Protein AF-0000000081139665 (afdb_homodimer)

Sequence (366 aa):
MAPVEDDTTYADETVDDTYASTNYGNSTVTSGKKENPILKKCFVSCESDALGSVHRAWAVTVLFMVLFFIVAIIEANQISDDEEVSNALCIASYWSAFLHLTFAILGTFVLKRFSTAFAVGCFLGAAVVISQQNLFMFAAFIKYQHGSVFGNVIFADLAFALFGLLTFFSLILGHFRHYIIVKMAPVEDDTTYADETVDDTYASTNYGNSTVTSGKKENPILKKCFVSCESDALGSVHRAWAVTVLFMVLFFIVAIIEANQISDDEEVSNALCIASYWSAFLHLTFAILGTFVLKRFSTAFAVGCFLGAAVVISQQNLFMFAAFIKYQHGSVFGNVIFADLAFALFGLLTFFSLILGHFRHYIIVK

Radius of gyration: 33.0 Å; Cα contacts (8 Å, |Δi|>4): 373; chains: 2; bounding box: 60×129×91 Å

Secondary structure (DSSP, 8-state):
------------------------------------HHHHHHTGGGGGGHHHHHHHHHHHHHHHHHHHHHHHHHHHHHHHT-TTS-HHHHHHHHHHHHHHHHHHHHHHHHHHT---HHHHHHHHHHHHHHHHHHHHHHHHHTT--SS-HHHHHHHHHHHHHHHHHHHHHHHHHHHTHHHH---/------------------------------------HHHHHHTGGGGGGHHHHHHHHHHHHHHHHHHHHHHHHHHHHHHHT-TTS-HHHHHHHHHHHHHHHHHHHHHHHHHHT---HHHHHHHHHHHHHHHHHHHHHHHHHTT--SS-HHHHHHHHHHHHHHHHHHHHHHHHHHHTHHHH---

pLDDT: mean 78.87, std 23.58, range [25.91, 98.31]

Solvent-accessible surface area (backbone atoms only — not comparable to full-atom values): 19565 Å² total; per-residue (Å²): 133,76,83,77,76,76,75,74,72,74,71,72,72,70,71,74,72,68,68,70,71,69,70,69,64,75,66,67,69,61,74,68,72,77,64,54,65,68,55,50,66,72,43,52,84,35,62,86,44,47,64,58,45,46,53,50,47,48,52,54,46,42,52,51,33,54,53,44,30,54,46,25,48,54,44,22,56,45,34,65,70,32,84,88,47,60,67,35,58,29,52,50,27,45,49,49,21,52,49,40,48,51,48,44,54,52,49,51,45,32,72,74,72,40,30,34,45,37,49,46,16,18,49,44,20,28,39,52,51,52,18,53,49,22,45,50,48,18,68,37,26,57,76,39,77,67,56,50,48,67,52,27,39,53,48,14,51,49,27,40,50,44,19,52,43,34,48,50,41,43,51,51,43,65,71,45,36,77,72,59,35,54,131,132,78,81,76,78,77,75,76,71,76,72,75,72,71,73,74,74,67,68,69,69,70,70,68,66,73,65,67,69,59,75,66,72,76,66,55,65,68,57,51,67,72,44,52,86,35,61,85,42,46,62,59,46,47,51,50,47,49,51,53,44,42,52,51,33,53,50,43,29,55,46,24,49,54,44,22,55,46,34,65,71,33,84,88,46,60,66,35,59,29,51,52,27,46,48,50,22,52,49,39,47,54,46,44,55,50,46,52,46,32,72,72,72,39,29,34,45,37,49,46,16,18,49,42,21,28,39,51,48,51,18,53,49,22,46,50,48,17,67,36,26,56,75,39,77,68,56,51,48,67,52,28,41,53,47,13,52,49,26,40,51,44,19,53,45,35,47,50,41,43,50,52,42,64,70,45,35,78,72,59,36,53,131

Foldseek 3Di:
DDPPPPPPVPPPPPPPCPVPPPCPVCPVCPVPPPQDPVLCVVCVVCVVPLLVVLVVLLVVLLVLLQVLLVLLQVVLVQQVPFPVHDPVLSVLSNVLSVVSNVLSVLVVCCQPPNLAPVSLVVNLVSLLVNLVVLQVLLVVQCPDDPGDNVSSNVSSVSSPVSSVSSVVSSSSCVNCSVVRHDD/DDDPPPPPPPPPPPPPCPVPPPCPVCPVCPVPPPQDPVLCVVCVVCVVPLLVVLVVLLVVLLVLLQVLLVLLQVQLVQQVPFPVHDPVLSVLSNVLSVLSNVLSVLVVCCQPPNLAPVSLVVNLVSLLVNLVVLQVLLVVQCPDDPGDNVSSNVSSVSSPVSSVSSVVSSSSCVNCSVVRHDD

Organism: NCBI:txid267567

Structure (mmCIF, N/CA/C/O backbone):
data_AF-0000000081139665-model_v1
#
loop_
_entity.id
_entity.type
_entity.pdbx_description
1 polymer 'Uncharacterized protein'
#
loop_
_atom_site.group_PDB
_atom_site.id
_atom_site.type_symbol
_atom_site.label_atom_id
_atom_site.label_alt_id
_atom_site.label_comp_id
_atom_site.label_asym_id
_atom_site.label_entity_id
_atom_site.label_seq_id
_atom_site.pdbx_PDB_ins_code
_atom_site.Cartn_x
_atom_site.Cartn_y
_atom_site.Cartn_z
_atom_site.occupancy
_atom_site.B_iso_or_equiv
_atom_site.auth_seq_id
_atom_site.auth_comp_id
_atom_site.auth_asym_id
_atom_site.auth_atom_id
_atom_site.pdbx_PDB_model_num
ATOM 1 N N . MET A 1 1 ? -35.625 100.438 16.75 1 28.91 1 MET A N 1
ATOM 2 C CA . MET A 1 1 ? -35.031 99.625 15.695 1 28.91 1 MET A CA 1
ATOM 3 C C . MET A 1 1 ? -34.094 98.562 16.281 1 28.91 1 MET A C 1
ATOM 5 O O . MET A 1 1 ? -33.031 98.875 16.844 1 28.91 1 MET A O 1
ATOM 9 N N . ALA A 1 2 ? -34.625 97.625 16.891 1 38.59 2 ALA A N 1
ATOM 10 C CA . ALA A 1 2 ? -34 96.688 17.828 1 38.59 2 ALA A CA 1
ATOM 11 C C . ALA A 1 2 ? -32.938 95.875 17.125 1 38.59 2 ALA A C 1
ATOM 13 O O . ALA A 1 2 ? -33.062 95.562 15.938 1 38.59 2 ALA A O 1
ATOM 14 N N . PRO A 1 3 ? -31.625 96 17.578 1 40.66 3 PRO A N 1
ATOM 15 C CA . PRO A 1 3 ? -30.547 95.312 16.859 1 40.66 3 PRO A CA 1
ATOM 16 C C . PRO A 1 3 ? -30.797 93.812 16.688 1 40.66 3 PRO A C 1
ATOM 18 O O . PRO A 1 3 ? -31.344 93.188 17.594 1 40.66 3 PRO A O 1
ATOM 21 N N . VAL A 1 4 ? -31.172 93.312 15.516 1 41.5 4 VAL A N 1
ATOM 22 C CA . VAL A 1 4 ? -31.406 91.938 15.078 1 41.5 4 VAL A CA 1
ATOM 23 C C . VAL A 1 4 ? -30.172 91.125 15.352 1 41.5 4 VAL A C 1
ATOM 25 O O . VAL A 1 4 ? -29.078 91.375 14.859 1 41.5 4 VAL A O 1
ATOM 28 N N . GLU A 1 5 ? -30.016 90.688 16.594 1 34.06 5 GLU A N 1
ATOM 29 C CA . GLU A 1 5 ? -28.922 89.812 17 1 34.06 5 GLU A CA 1
ATOM 30 C C . GLU A 1 5 ? -28.812 88.625 16.062 1 34.06 5 GLU A C 1
ATOM 32 O O . GLU A 1 5 ? -29.781 87.875 15.836 1 34.06 5 GLU A O 1
ATOM 37 N N . ASP A 1 6 ? -28 88.688 15.031 1 31.36 6 ASP A N 1
ATOM 38 C CA . ASP A 1 6 ? -27.672 87.688 14.008 1 31.36 6 ASP A CA 1
ATOM 39 C C . ASP A 1 6 ? -27.281 86.375 14.648 1 31.36 6 ASP A C 1
ATOM 41 O O . ASP A 1 6 ? -26.266 86.312 15.344 1 31.36 6 ASP A O 1
ATOM 45 N N . ASP A 1 7 ? -28.188 85.625 15.289 1 32.66 7 ASP A N 1
ATOM 46 C CA . ASP A 1 7 ? -28 84.312 15.844 1 32.66 7 ASP A CA 1
ATOM 47 C C . ASP A 1 7 ? -27.328 83.375 14.828 1 32.66 7 ASP A C 1
ATOM 49 O O . ASP A 1 7 ? -27.938 83 13.828 1 32.66 7 ASP A O 1
ATOM 53 N N . THR A 1 8 ? -26.078 83.75 14.383 1 36.12 8 THR A N 1
ATOM 54 C CA . THR A 1 8 ? -25.312 82.812 13.531 1 36.12 8 THR A CA 1
ATOM 55 C C . THR A 1 8 ? -25.312 81.438 14.109 1 36.12 8 THR A C 1
ATOM 57 O O . THR A 1 8 ? -24.766 81.188 15.188 1 36.12 8 THR A O 1
ATOM 60 N N . THR A 1 9 ? -26.484 80.75 14.172 1 32.56 9 THR A N 1
ATOM 61 C CA . THR A 1 9 ? -26.547 79.312 14.516 1 32.56 9 THR A CA 1
ATOM 62 C C . THR A 1 9 ? -25.438 78.562 13.836 1 32.56 9 THR A C 1
ATOM 64 O O . THR A 1 9 ? -25.344 78.562 12.609 1 32.56 9 THR A O 1
ATOM 67 N N . TYR A 1 10 ? -24.203 78.625 14.359 1 32.38 10 TYR A N 1
ATOM 68 C CA . TYR A 1 10 ? -23.125 77.75 13.922 1 32.38 10 TYR A CA 1
ATOM 69 C C . TYR A 1 10 ? -23.625 76.312 13.758 1 32.38 10 TYR A C 1
ATOM 71 O O . TYR A 1 10 ? -24.125 75.688 14.711 1 32.38 10 TYR A O 1
ATOM 79 N N . ALA A 1 11 ? -24.391 76.125 12.695 1 31.47 11 ALA A N 1
ATOM 80 C CA . ALA A 1 11 ? -24.734 74.75 12.352 1 31.47 11 ALA A CA 1
ATOM 81 C C . ALA A 1 11 ? -23.531 73.812 12.547 1 31.47 11 ALA A C 1
ATOM 83 O O . ALA A 1 11 ? -22.453 74.062 11.992 1 31.47 11 ALA A O 1
ATOM 84 N N . ASP A 1 12 ? -23.266 73.438 13.805 1 29.78 12 ASP A N 1
ATOM 85 C CA . ASP A 1 12 ? -22.312 72.312 14.039 1 29.78 12 ASP A CA 1
ATOM 86 C C . ASP A 1 12 ? -22.438 71.25 12.984 1 29.78 12 ASP A C 1
ATOM 88 O O . ASP A 1 12 ? -23.516 70.625 12.836 1 29.78 12 ASP A O 1
ATOM 92 N N . GLU A 1 13 ? -21.938 71.562 11.789 1 32.84 13 GLU A N 1
ATOM 93 C CA . GLU A 1 13 ? -21.828 70.5 10.82 1 32.84 13 GLU A CA 1
ATOM 94 C C . GLU A 1 13 ? -21.344 69.188 11.492 1 32.84 13 GLU A C 1
ATOM 96 O O . GLU A 1 13 ? -20.219 69.125 11.977 1 32.84 13 GLU A O 1
ATOM 101 N N . THR A 1 14 ? -22.188 68.625 12.406 1 32.81 14 THR A N 1
ATOM 102 C CA . THR A 1 14 ? -21.906 67.25 12.789 1 32.81 14 THR A CA 1
ATOM 103 C C . THR A 1 14 ? -21.391 66.5 11.594 1 32.81 14 THR A C 1
ATOM 105 O O . THR A 1 14 ? -22.094 66.312 10.578 1 32.81 14 THR A O 1
ATOM 108 N N . VAL A 1 15 ? -20.156 66.688 11.172 1 32.75 15 VAL A N 1
ATOM 109 C CA . VAL A 1 15 ? -19.5 65.75 10.266 1 32.75 15 VAL A CA 1
ATOM 110 C C . VAL A 1 15 ? -19.859 64.375 10.664 1 32.75 15 VAL A C 1
ATOM 112 O O . VAL A 1 15 ? -19.578 63.906 11.781 1 32.75 15 VAL A O 1
ATOM 115 N N . ASP A 1 16 ? -21.094 63.969 10.359 1 27.45 16 ASP A N 1
ATOM 116 C CA . ASP A 1 16 ? -21.391 62.531 10.406 1 27.45 16 ASP A CA 1
ATOM 117 C C . ASP A 1 16 ? -20.203 61.719 9.922 1 27.45 16 ASP A C 1
ATOM 119 O O . ASP A 1 16 ? -19.828 61.781 8.758 1 27.45 16 ASP A O 1
ATOM 123 N N . ASP A 1 17 ? -19.125 61.688 10.672 1 30.06 17 ASP A N 1
ATOM 124 C CA . ASP A 1 17 ? -18.109 60.656 10.453 1 30.06 17 ASP A CA 1
ATOM 125 C C . ASP A 1 17 ? -18.75 59.281 10.188 1 30.06 17 ASP A C 1
ATOM 127 O O . ASP A 1 17 ? -19.172 58.594 11.125 1 30.06 17 ASP A O 1
ATOM 131 N N . THR A 1 18 ? -19.766 59.25 9.367 1 28.31 18 THR A N 1
ATOM 132 C CA . THR A 1 18 ? -20.062 57.906 8.883 1 28.31 18 THR A CA 1
ATOM 133 C C . THR A 1 18 ? -18.766 57.125 8.625 1 28.31 18 THR A C 1
ATOM 135 O O . THR A 1 18 ? -18.016 57.469 7.703 1 28.31 18 THR A O 1
ATOM 138 N N . TYR A 1 19 ? -17.969 56.875 9.633 1 26.91 19 TYR A N 1
ATOM 139 C CA . TYR A 1 19 ? -17.016 55.75 9.484 1 26.91 19 TYR A CA 1
ATOM 140 C C . TYR A 1 19 ? -17.594 54.656 8.602 1 26.91 19 TYR A C 1
ATOM 142 O O . TYR A 1 19 ? -18.641 54.094 8.922 1 26.91 19 TYR A O 1
ATOM 150 N N . ALA A 1 20 ? -17.734 54.938 7.34 1 28.02 20 ALA A N 1
ATOM 151 C CA . ALA A 1 20 ? -17.906 53.781 6.469 1 28.02 20 ALA A CA 1
ATOM 152 C C . ALA A 1 20 ? -17.141 52.594 7.012 1 28.02 20 ALA A C 1
ATOM 154 O O . ALA A 1 20 ? -15.914 52.625 7.133 1 28.02 20 ALA A O 1
ATOM 155 N N . SER A 1 21 ? -17.625 52 8.086 1 28.05 21 SER A N 1
ATOM 156 C CA . SER A 1 21 ? -17.188 50.625 8.344 1 28.05 21 SER A CA 1
ATOM 157 C C . SER A 1 21 ? -16.922 49.875 7.051 1 28.05 21 SER A C 1
ATOM 159 O O . SER A 1 21 ? -17.844 49.594 6.285 1 28.05 21 SER A O 1
ATOM 161 N N . THR A 1 22 ? -15.93 50.312 6.316 1 28.2 22 THR A N 1
ATOM 162 C CA . THR A 1 22 ? -15.453 49.344 5.332 1 28.2 22 THR A CA 1
ATOM 163 C C . THR A 1 22 ? -15.508 47.938 5.895 1 28.2 22 THR A C 1
ATOM 165 O O . THR A 1 22 ? -14.75 47.594 6.809 1 28.2 22 THR A O 1
ATOM 168 N N . ASN A 1 23 ? -16.703 47.406 6.152 1 25.91 23 ASN A N 1
ATOM 169 C CA . ASN A 1 23 ? -16.766 45.938 6.211 1 25.91 23 ASN A CA 1
ATOM 170 C C . ASN A 1 23 ? -15.703 45.312 5.316 1 25.91 23 ASN A C 1
ATOM 172 O O . ASN A 1 23 ? -15.82 45.344 4.09 1 25.91 23 ASN A O 1
ATOM 176 N N . TYR A 1 24 ? -14.445 45.562 5.531 1 26.94 24 TYR A N 1
ATOM 177 C CA . TYR A 1 24 ? -13.539 44.531 5.02 1 26.94 24 TYR A CA 1
ATOM 178 C C . TYR A 1 24 ? -14.18 43.156 5.078 1 26.94 24 TYR A C 1
ATOM 180 O O . TYR A 1 24 ? -14.352 42.594 6.16 1 26.94 24 TYR A O 1
ATOM 188 N N . GLY A 1 25 ? -15.359 43 4.477 1 27.08 25 GLY A N 1
ATOM 189 C CA . GLY A 1 25 ? -15.75 41.625 4.266 1 27.08 25 GLY A CA 1
ATOM 190 C C . GLY A 1 25 ? -14.57 40.656 4.211 1 27.08 25 GLY A C 1
ATOM 191 O O . GLY A 1 25 ? -13.648 40.844 3.418 1 27.08 25 GLY A O 1
ATOM 192 N N . ASN A 1 26 ? -14.062 40.312 5.375 1 26.33 26 ASN A N 1
ATOM 193 C CA . ASN A 1 26 ? -13.211 39.125 5.426 1 26.33 26 ASN A CA 1
ATOM 194 C C . ASN A 1 26 ? -13.5 38.188 4.266 1 26.33 26 ASN A C 1
ATOM 196 O O . ASN A 1 26 ? -14.523 37.5 4.27 1 26.33 26 ASN A O 1
ATOM 200 N N . SER A 1 27 ? -13.508 38.688 3.074 1 29.25 27 SER A N 1
ATOM 201 C CA . SER A 1 27 ? -13.32 37.656 2.039 1 29.25 27 SER A CA 1
ATOM 202 C C . SER A 1 27 ? -12.359 36.562 2.502 1 29.25 27 SER A C 1
ATOM 204 O O . SER A 1 27 ? -11.148 36.781 2.582 1 29.25 27 SER A O 1
ATOM 206 N N . THR A 1 28 ? -12.625 35.969 3.635 1 30.16 28 THR A N 1
ATOM 207 C CA . THR A 1 28 ? -11.969 34.688 3.756 1 30.16 28 THR A CA 1
ATOM 208 C C . THR A 1 28 ? -11.586 34.125 2.383 1 30.16 28 THR A C 1
ATOM 210 O O . THR A 1 28 ? -12.461 33.875 1.55 1 30.16 28 THR A O 1
ATOM 213 N N . VAL A 1 29 ? -10.719 34.719 1.698 1 31.22 29 VAL A N 1
ATOM 214 C CA . VAL A 1 29 ? -10.008 34 0.65 1 31.22 29 VAL A CA 1
ATOM 215 C C . VAL A 1 29 ? -10.008 32.531 0.959 1 31.22 29 VAL A C 1
ATOM 217 O O . VAL A 1 29 ? -9.266 32.062 1.835 1 31.22 29 VAL A O 1
ATOM 220 N N . THR A 1 30 ? -11.117 31.969 1.279 1 31.27 30 THR A N 1
ATOM 221 C CA . THR A 1 30 ? -11.102 30.516 1.124 1 31.27 30 THR A CA 1
ATOM 222 C C . THR A 1 30 ? -10.195 30.109 -0.034 1 31.27 30 THR A C 1
ATOM 224 O O . THR A 1 30 ? -10.398 30.531 -1.171 1 31.27 30 THR A O 1
ATOM 227 N N . SER A 1 31 ? -8.938 30.438 -0.011 1 33.47 31 SER A N 1
ATOM 228 C CA . SER A 1 31 ? -8.117 29.672 -0.949 1 33.47 31 SER A CA 1
ATOM 229 C C . SER A 1 31 ? -8.891 28.484 -1.514 1 33.47 31 SER A C 1
ATOM 231 O O . SER A 1 31 ? -9.211 27.547 -0.785 1 33.47 31 SER A O 1
ATOM 233 N N . GLY A 1 32 ? -9.914 28.641 -2.156 1 36.97 32 GLY A N 1
ATOM 234 C CA . GLY A 1 32 ? -10.766 27.734 -2.916 1 36.97 32 GLY A CA 1
ATOM 235 C C . GLY A 1 32 ? -10.031 26.531 -3.473 1 36.97 32 GLY A C 1
ATOM 236 O O . GLY A 1 32 ? -9.484 26.594 -4.578 1 36.97 32 GLY A O 1
ATOM 237 N N . LYS A 1 33 ? -9.148 26 -2.676 1 47.69 33 LYS A N 1
ATOM 238 C CA . LYS A 1 33 ? -8.68 24.719 -3.189 1 47.69 33 LYS A CA 1
ATOM 239 C C . LYS A 1 33 ? -9.75 24.047 -4.055 1 47.69 33 LYS A C 1
ATOM 241 O O . LYS A 1 33 ? -10.883 23.859 -3.611 1 47.69 33 LYS A O 1
ATOM 246 N N . LYS A 1 34 ? -9.664 24.188 -5.34 1 50.78 34 LYS A N 1
ATOM 247 C CA . LYS A 1 34 ? -10.461 23.672 -6.441 1 50.78 34 LYS A CA 1
ATOM 248 C C . LYS A 1 34 ? -10.875 22.219 -6.18 1 50.78 34 LYS A C 1
ATOM 250 O O . LYS A 1 34 ? -10.031 21.328 -6.164 1 50.78 34 LYS A O 1
ATOM 255 N N . GLU A 1 35 ? -11.891 22.062 -5.445 1 61.84 35 GLU A N 1
ATOM 256 C CA . GLU A 1 35 ? -12.508 20.75 -5.359 1 61.84 35 GLU A CA 1
ATOM 257 C C . GLU A 1 35 ? -12.734 20.156 -6.746 1 61.84 35 GLU A C 1
ATOM 259 O O . GLU A 1 35 ? -13.055 20.875 -7.691 1 61.84 35 GLU A O 1
ATOM 264 N N . ASN A 1 36 ? -12.172 19.125 -6.973 1 62.75 36 ASN A N 1
ATOM 265 C CA . ASN A 1 36 ? -12.445 18.438 -8.234 1 62.75 36 ASN A CA 1
ATOM 266 C C . ASN A 1 36 ? -13.938 18.406 -8.539 1 62.75 36 ASN A C 1
ATOM 268 O O . ASN A 1 36 ? -14.734 17.906 -7.742 1 62.75 36 ASN A O 1
ATOM 272 N N . PRO A 1 37 ? -14.312 19.219 -9.586 1 72.62 37 PRO A N 1
ATOM 273 C CA . PRO A 1 37 ? -15.734 19.297 -9.906 1 72.62 37 PRO A CA 1
ATOM 274 C C . PRO A 1 37 ? -16.391 17.922 -10.039 1 72.62 37 PRO A C 1
ATOM 276 O O . PRO A 1 37 ? -17.562 17.766 -9.695 1 72.62 37 PRO A O 1
ATOM 279 N N . ILE A 1 38 ? -15.648 16.969 -10.516 1 69.31 38 ILE A N 1
ATOM 280 C CA . ILE A 1 38 ? -16.203 15.641 -10.695 1 69.31 38 ILE A CA 1
ATOM 281 C C . ILE A 1 38 ? -16.547 15.031 -9.328 1 69.31 38 ILE A C 1
ATOM 283 O O . ILE A 1 38 ? -17.609 14.461 -9.148 1 69.31 38 ILE A O 1
ATOM 287 N N . LEU A 1 39 ? -15.719 15.156 -8.422 1 75.62 39 LEU A N 1
ATOM 288 C CA . LEU A 1 39 ? -15.953 14.578 -7.102 1 75.62 39 LEU A CA 1
ATOM 289 C C . LEU A 1 39 ? -17.078 15.312 -6.379 1 75.62 39 LEU A C 1
ATOM 291 O O . LEU A 1 39 ? -17.875 14.688 -5.664 1 75.62 39 LEU A O 1
ATOM 295 N N . LYS A 1 40 ? -17.156 16.641 -6.586 1 74.69 40 LYS A N 1
ATOM 296 C CA . LYS A 1 40 ? -18.234 17.406 -5.977 1 74.69 40 LYS A CA 1
ATOM 297 C C . LYS A 1 40 ? -19.594 16.922 -6.48 1 74.69 40 LYS A C 1
ATOM 299 O O . LYS A 1 40 ? -20.531 16.781 -5.695 1 74.69 40 LYS A O 1
ATOM 304 N N . LYS A 1 41 ? -19.562 16.672 -7.727 1 75.75 41 LYS A N 1
ATOM 305 C CA . LYS A 1 41 ? -20.812 16.188 -8.312 1 75.75 41 LYS A CA 1
ATOM 306 C C . LYS A 1 41 ? -21.156 14.797 -7.789 1 75.75 41 LYS A C 1
ATOM 308 O O . LYS A 1 41 ? -22.328 14.508 -7.539 1 75.75 41 LYS A O 1
ATOM 313 N N . CYS A 1 42 ? -20.125 13.969 -7.488 1 76.69 42 CYS A N 1
ATOM 314 C CA . CYS A 1 42 ? -20.359 12.586 -7.078 1 76.69 42 CYS A CA 1
ATOM 315 C C . CYS A 1 42 ? -20.75 12.516 -5.609 1 76.69 42 CYS A C 1
ATOM 317 O O . CYS A 1 42 ? -21.516 11.633 -5.211 1 76.69 42 CYS A O 1
ATOM 319 N N . PHE A 1 43 ? -20.344 13.5 -4.879 1 80.81 43 PHE A N 1
ATOM 320 C CA . PHE A 1 43 ? -20.562 13.352 -3.443 1 80.81 43 PHE A CA 1
ATOM 321 C C . PHE A 1 43 ? -21.484 14.445 -2.922 1 80.81 43 PHE A C 1
ATOM 323 O O . PHE A 1 43 ? -21.484 14.742 -1.725 1 80.81 43 PHE A O 1
ATOM 330 N N . VAL A 1 44 ? -22.281 15.055 -3.758 1 76.81 44 VAL A N 1
ATOM 331 C CA . VAL A 1 44 ? -23.219 16.109 -3.391 1 76.81 44 VAL A CA 1
ATOM 332 C C . VAL A 1 44 ? -24.219 15.586 -2.367 1 76.81 44 VAL A C 1
ATOM 334 O O . VAL A 1 44 ? -24.578 16.297 -1.42 1 76.81 44 VAL A O 1
ATOM 337 N N . SER A 1 45 ? -24.609 14.406 -2.559 1 78.62 45 SER A N 1
ATOM 338 C CA . SER A 1 45 ? -25.578 13.805 -1.645 1 78.62 45 SER A CA 1
ATOM 33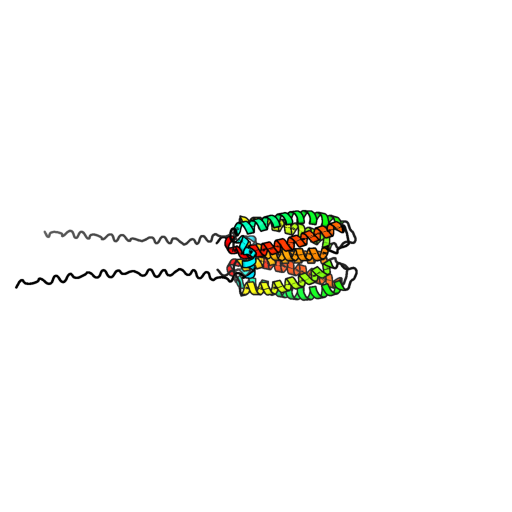9 C C . SER A 1 45 ? -24.969 13.602 -0.26 1 78.62 45 SER A C 1
ATOM 341 O O . SER A 1 45 ? -25.688 13.484 0.729 1 78.62 45 SER A O 1
ATOM 343 N N . CYS A 1 46 ? -23.734 13.555 -0.147 1 79.69 46 CYS A N 1
ATOM 344 C CA . CYS A 1 46 ? -23.062 13.281 1.118 1 79.69 46 CYS A CA 1
ATOM 345 C C . CYS A 1 46 ? -22.688 14.578 1.832 1 79.69 46 CYS A C 1
ATOM 347 O O . CYS A 1 46 ? -22.25 14.555 2.979 1 79.69 46 CYS A O 1
ATOM 349 N N . GLU A 1 47 ? -22.906 15.672 1.157 1 82.44 47 GLU A N 1
ATOM 350 C CA . GLU A 1 47 ? -22.469 16.953 1.692 1 82.44 47 GLU A CA 1
ATOM 351 C C . GLU A 1 47 ? -23.266 17.328 2.945 1 82.44 47 GLU A C 1
ATOM 353 O O . GLU A 1 47 ? -22.75 18.031 3.824 1 82.44 47 GLU A O 1
ATOM 358 N N . SER A 1 48 ? -24.469 16.828 3.023 1 84.31 48 SER A N 1
ATOM 359 C CA . SER A 1 48 ? -25.297 17.156 4.18 1 84.31 48 SER A CA 1
ATOM 360 C C . SER A 1 48 ? -24.75 16.5 5.449 1 84.31 48 SER A C 1
ATOM 362 O O . SER A 1 48 ? -24.906 17.047 6.543 1 84.31 48 SER A O 1
ATOM 364 N N . ASP A 1 49 ? -24.156 15.312 5.305 1 90.75 49 ASP A N 1
ATOM 365 C CA . ASP A 1 49 ? -23.531 14.594 6.418 1 90.75 49 ASP A CA 1
ATOM 366 C C . ASP A 1 49 ? -22.203 13.984 6.008 1 90.75 49 ASP A C 1
ATOM 368 O O . ASP A 1 49 ? -22.062 12.758 5.953 1 90.75 49 ASP A O 1
ATOM 372 N N . ALA A 1 50 ? -21.297 14.867 5.832 1 87.62 50 ALA A N 1
ATOM 373 C CA . ALA A 1 50 ? -20 14.461 5.301 1 87.62 50 ALA A CA 1
ATOM 374 C C . ALA A 1 50 ? -19.281 13.523 6.266 1 87.62 50 ALA A C 1
ATOM 376 O O . ALA A 1 50 ? -18.828 12.453 5.875 1 87.62 50 ALA A O 1
ATOM 377 N N . LEU A 1 51 ? -19.203 13.875 7.52 1 90.12 51 LEU A N 1
ATOM 378 C CA . LEU A 1 51 ? -18.516 13.062 8.523 1 90.12 51 LEU A CA 1
ATOM 379 C C . LEU A 1 51 ? -19.188 11.695 8.656 1 90.12 51 LEU A C 1
ATOM 381 O O . LEU A 1 51 ? -18.5 10.672 8.672 1 90.12 51 LEU A O 1
ATOM 385 N N . GLY A 1 52 ? -20.469 11.719 8.734 1 91.75 52 GLY A N 1
ATOM 386 C CA . GLY A 1 52 ? -21.203 10.469 8.836 1 91.75 52 GLY A CA 1
ATOM 387 C C . GLY A 1 52 ? -21.016 9.57 7.625 1 91.75 52 GLY A C 1
ATOM 388 O O . GLY A 1 52 ? -20.922 8.352 7.762 1 91.75 52 GLY A O 1
ATOM 389 N N . SER A 1 53 ? -21.047 10.164 6.492 1 92 53 SER A N 1
ATOM 390 C CA . SER A 1 53 ? -20.891 9.398 5.262 1 92 53 SER A CA 1
ATOM 391 C C . SER A 1 53 ? -19.531 8.695 5.215 1 92 53 SER A C 1
ATOM 393 O O . SER A 1 53 ? -19.438 7.539 4.797 1 92 53 SER A O 1
ATOM 395 N N . VAL A 1 54 ? -18.5 9.398 5.605 1 93.69 54 VAL A N 1
ATOM 396 C CA . VAL A 1 54 ? -17.156 8.805 5.625 1 93.69 54 VAL A CA 1
ATOM 397 C C . VAL A 1 54 ? -17.125 7.637 6.609 1 93.69 54 VAL A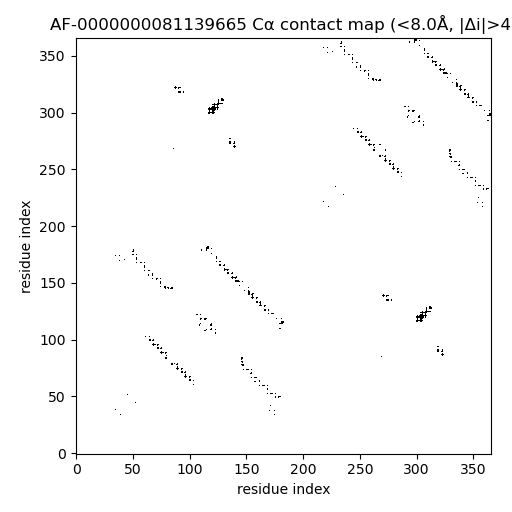 C 1
ATOM 399 O O . VAL A 1 54 ? -16.609 6.562 6.289 1 93.69 54 VAL A O 1
ATOM 402 N N . HIS A 1 55 ? -17.719 7.773 7.754 1 93.88 55 HIS A N 1
ATOM 403 C CA . HIS A 1 55 ? -17.719 6.723 8.766 1 93.88 55 HIS A CA 1
ATOM 404 C C . HIS A 1 55 ? -18.562 5.531 8.32 1 93.88 55 HIS A C 1
ATOM 406 O O . HIS A 1 55 ? -18.219 4.383 8.609 1 93.88 55 HIS A O 1
ATOM 412 N N . ARG A 1 56 ? -19.625 5.84 7.672 1 94 56 ARG A N 1
ATOM 413 C CA . ARG A 1 56 ? -20.453 4.754 7.152 1 94 56 ARG A CA 1
ATOM 414 C C . ARG A 1 56 ? -19.719 3.984 6.059 1 94 56 ARG A C 1
ATOM 416 O O . ARG A 1 56 ? -19.766 2.754 6.02 1 94 56 ARG A O 1
ATOM 423 N N . ALA A 1 57 ? -19.109 4.719 5.168 1 95.69 57 ALA A N 1
ATOM 424 C CA . ALA A 1 57 ? -18.312 4.066 4.129 1 95.69 57 ALA A CA 1
ATOM 425 C C . ALA A 1 57 ? -17.219 3.188 4.734 1 95.69 57 ALA A C 1
ATOM 427 O O . ALA A 1 57 ? -16.984 2.07 4.27 1 95.69 57 ALA A O 1
ATOM 428 N N . TRP A 1 58 ? -16.547 3.656 5.766 1 97.06 58 TRP A N 1
ATOM 429 C CA . TRP A 1 58 ? -15.508 2.885 6.434 1 97.06 58 TRP A CA 1
ATOM 430 C C . TRP A 1 58 ? -16.094 1.652 7.117 1 97.06 58 TRP A C 1
ATOM 432 O O . TRP A 1 58 ? -15.508 0.567 7.055 1 97.06 58 TRP A O 1
ATOM 442 N N . ALA A 1 59 ? -17.234 1.812 7.734 1 96.75 59 ALA A N 1
ATOM 443 C CA . ALA A 1 59 ? -17.859 0.69 8.422 1 96.75 59 ALA A CA 1
ATOM 444 C C . ALA A 1 59 ? -18.188 -0.441 7.453 1 96.75 59 ALA A C 1
ATOM 446 O O . ALA A 1 59 ? -17.953 -1.613 7.754 1 96.75 59 ALA A O 1
ATOM 447 N N . VAL A 1 60 ? -18.688 -0.098 6.332 1 97.25 60 VAL A N 1
ATOM 448 C CA . VAL A 1 60 ? -18.984 -1.098 5.312 1 97.25 60 VAL A CA 1
ATOM 449 C C . VAL A 1 60 ? -17.703 -1.747 4.828 1 97.25 60 VAL A C 1
ATOM 451 O O . VAL A 1 60 ? -17.641 -2.967 4.652 1 97.25 60 VAL A O 1
ATOM 454 N N . THR A 1 61 ? -16.688 -0.95 4.582 1 98.19 61 THR A N 1
ATOM 455 C CA . THR A 1 61 ? -15.391 -1.467 4.133 1 98.19 61 THR A CA 1
ATOM 456 C C . THR A 1 61 ? -14.812 -2.439 5.156 1 98.19 61 THR A C 1
ATOM 458 O O . THR A 1 61 ? -14.305 -3.502 4.793 1 98.19 61 THR A O 1
ATOM 461 N N . VAL A 1 62 ? -14.93 -2.105 6.406 1 98.12 62 VAL A N 1
ATOM 462 C CA . VAL A 1 62 ? -14.406 -2.957 7.469 1 98.12 62 VAL A CA 1
ATOM 463 C C . VAL A 1 62 ? -15.148 -4.289 7.477 1 98.12 62 VAL A C 1
ATOM 465 O O . VAL A 1 62 ? -14.539 -5.348 7.656 1 98.12 62 VAL A O 1
ATOM 468 N N . LEU A 1 63 ? -16.422 -4.23 7.285 1 97.44 63 LEU A N 1
ATOM 469 C CA . LEU A 1 63 ? -17.203 -5.457 7.238 1 97.44 63 LEU A CA 1
ATOM 470 C C . LEU A 1 63 ? -16.688 -6.391 6.148 1 97.44 63 LEU A C 1
ATOM 472 O O . LEU A 1 63 ? -16.516 -7.59 6.383 1 97.44 63 LEU A O 1
ATOM 476 N N . PHE A 1 64 ? -16.438 -5.832 5.055 1 98 64 PHE A N 1
ATOM 477 C CA . PHE A 1 64 ? -15.945 -6.641 3.943 1 98 64 PHE A CA 1
ATOM 478 C C . PHE A 1 64 ? -14.508 -7.086 4.195 1 98 64 PHE A C 1
ATOM 480 O O . PHE A 1 64 ? -14.094 -8.148 3.732 1 98 64 PHE A O 1
ATOM 487 N N . MET A 1 65 ? -13.727 -6.281 4.883 1 98.06 65 MET A N 1
ATOM 488 C CA . MET A 1 65 ? -12.359 -6.668 5.215 1 98.06 65 MET A CA 1
ATOM 489 C C . MET A 1 65 ? -12.352 -7.867 6.16 1 98.06 65 MET A C 1
ATOM 491 O O . MET A 1 65 ? -11.5 -8.75 6.039 1 98.06 65 MET A O 1
ATOM 495 N N . VAL A 1 66 ? -13.289 -7.914 7.066 1 96.88 66 VAL A N 1
ATOM 496 C CA . VAL A 1 66 ? -13.383 -9.039 7.988 1 96.88 66 VAL A CA 1
ATOM 497 C C . VAL A 1 66 ? -13.805 -10.297 7.227 1 96.88 66 VAL A C 1
ATOM 499 O O . VAL A 1 66 ? -13.234 -11.367 7.426 1 96.88 66 VAL A O 1
ATOM 502 N N . LEU A 1 67 ? -14.75 -10.133 6.363 1 97.31 67 LEU A N 1
ATOM 503 C CA . LEU A 1 67 ? -15.156 -11.25 5.523 1 97.31 67 LEU A CA 1
ATOM 504 C C . LEU A 1 67 ? -13.992 -11.734 4.664 1 97.31 67 LEU A C 1
ATOM 506 O O . LEU A 1 67 ? -13.781 -12.945 4.531 1 97.31 67 LEU A O 1
ATOM 510 N N . PHE A 1 68 ? -13.305 -10.82 4.105 1 97.62 68 PHE A N 1
ATOM 511 C CA . PHE A 1 68 ? -12.148 -11.148 3.283 1 97.62 68 PHE A CA 1
ATOM 512 C C . PHE A 1 68 ? -11.102 -11.898 4.102 1 97.62 68 PHE A C 1
ATOM 514 O O . PHE A 1 68 ? -10.484 -12.852 3.611 1 97.62 68 PHE A O 1
ATOM 521 N N . PHE A 1 69 ? -10.914 -11.469 5.285 1 96.81 69 PHE A N 1
ATOM 522 C CA . PHE A 1 69 ? -9.961 -12.125 6.176 1 96.81 69 PHE A CA 1
ATOM 523 C C . PHE A 1 69 ? -10.312 -13.602 6.344 1 96.81 69 PHE A C 1
ATOM 525 O O . PHE A 1 69 ? -9.453 -14.469 6.191 1 96.81 69 PHE A O 1
ATOM 532 N N . ILE A 1 70 ? -11.516 -13.883 6.562 1 96.62 70 ILE A N 1
ATOM 533 C CA . ILE A 1 70 ? -11.984 -15.25 6.773 1 96.62 70 ILE A CA 1
ATOM 534 C C . ILE A 1 70 ? -11.797 -16.062 5.492 1 96.62 70 ILE A C 1
ATOM 536 O O . ILE A 1 70 ? -11.203 -17.141 5.516 1 96.62 70 ILE A O 1
ATOM 540 N N . VAL A 1 71 ? -12.219 -15.555 4.395 1 96.31 71 VAL A N 1
ATOM 541 C CA . VAL A 1 71 ? -12.172 -16.266 3.119 1 96.31 71 VAL A CA 1
ATOM 542 C C . VAL A 1 71 ? -10.719 -16.469 2.701 1 96.31 71 VAL A C 1
ATOM 544 O O . VAL A 1 71 ? -10.367 -17.516 2.143 1 96.31 71 VAL A O 1
ATOM 547 N N . ALA A 1 72 ? -9.898 -15.469 2.939 1 95.62 72 ALA A N 1
ATOM 548 C CA . ALA A 1 72 ? -8.492 -15.562 2.564 1 95.62 72 ALA A CA 1
ATOM 549 C C . ALA A 1 72 ? -7.793 -16.688 3.328 1 95.62 72 ALA A C 1
ATOM 551 O O . ALA A 1 72 ? -6.965 -17.406 2.768 1 95.62 72 ALA A O 1
ATOM 552 N N . ILE A 1 73 ? -8.125 -16.828 4.586 1 94.25 73 ILE A N 1
ATOM 553 C CA . ILE A 1 73 ? -7.531 -17.891 5.387 1 94.25 73 ILE A CA 1
ATOM 554 C C . ILE A 1 73 ? -7.992 -19.25 4.867 1 94.25 73 ILE A C 1
ATOM 556 O O . ILE A 1 73 ? -7.188 -20.172 4.723 1 94.25 73 ILE A O 1
ATOM 560 N N . ILE A 1 74 ? -9.242 -19.406 4.578 1 93 74 ILE A N 1
ATOM 561 C CA . ILE A 1 74 ? -9.781 -20.656 4.039 1 93 74 ILE A CA 1
ATOM 562 C C . ILE A 1 74 ? -9.102 -20.969 2.709 1 93 74 ILE A C 1
ATOM 564 O O . ILE A 1 74 ? -8.688 -22.109 2.477 1 93 74 ILE A O 1
ATOM 568 N N . GLU A 1 75 ? -8.977 -19.953 1.857 1 91.38 75 GLU A N 1
ATOM 569 C CA . GLU A 1 75 ? -8.352 -20.141 0.551 1 91.38 75 GLU A CA 1
ATOM 570 C C . GLU A 1 75 ? -6.887 -20.547 0.691 1 91.38 75 GLU A C 1
ATOM 572 O O . GLU A 1 75 ? -6.426 -21.453 -0.009 1 91.38 75 GLU A O 1
ATOM 577 N N . ALA A 1 76 ? -6.203 -19.906 1.547 1 89.44 76 ALA A N 1
ATOM 578 C CA . ALA A 1 76 ? -4.797 -20.234 1.768 1 89.44 76 ALA A CA 1
ATOM 579 C C . ALA A 1 76 ? -4.645 -21.688 2.209 1 89.44 76 ALA A C 1
ATOM 581 O O . ALA A 1 76 ? -3.738 -22.391 1.755 1 89.44 76 ALA A O 1
ATOM 582 N N . ASN A 1 77 ? -5.516 -22.141 3.039 1 89.5 77 ASN A N 1
ATOM 583 C CA . ASN A 1 77 ? -5.469 -23.516 3.514 1 89.5 77 ASN A CA 1
ATOM 584 C C . ASN A 1 77 ? -5.785 -24.516 2.396 1 89.5 77 ASN A C 1
ATOM 586 O O . ASN A 1 77 ? -5.191 -25.594 2.326 1 89.5 77 ASN A O 1
ATOM 590 N N . GLN A 1 78 ? -6.645 -24.188 1.519 1 87.12 78 GLN A N 1
ATOM 591 C CA . GLN A 1 78 ? -7.012 -25.062 0.409 1 87.12 78 GLN A CA 1
ATOM 592 C C . GLN A 1 78 ? -5.875 -25.188 -0.598 1 87.12 78 GLN A C 1
ATOM 594 O O . GLN A 1 78 ? -5.633 -26.266 -1.142 1 87.12 78 GLN A O 1
ATOM 599 N N . ILE A 1 79 ? -5.246 -24.078 -0.806 1 83.94 79 ILE A N 1
ATOM 600 C CA . ILE A 1 79 ? -4.152 -24.062 -1.772 1 83.94 79 ILE A CA 1
ATOM 601 C C . ILE A 1 79 ? -2.922 -24.734 -1.171 1 83.94 79 ILE A C 1
ATOM 603 O O . ILE A 1 79 ? -2.166 -25.406 -1.878 1 83.94 79 ILE A O 1
ATOM 607 N N . SER A 1 80 ? -2.666 -24.594 0.074 1 81.94 80 SER A N 1
ATOM 608 C CA . SER A 1 80 ? -1.512 -25.188 0.742 1 81.94 80 SER A CA 1
ATOM 609 C C . SER A 1 80 ? -1.546 -26.703 0.657 1 81.94 80 SER A C 1
ATOM 611 O O . SER A 1 80 ? -0.5 -27.359 0.686 1 81.94 80 SER A O 1
ATOM 613 N N . ASP A 1 81 ? -2.619 -27.234 0.451 1 76.38 81 ASP A N 1
ATOM 614 C CA . ASP A 1 81 ? -2.797 -28.688 0.407 1 76.38 81 ASP A CA 1
ATOM 615 C C . ASP A 1 81 ? -2.477 -29.234 -0.98 1 76.38 81 ASP A C 1
ATOM 617 O O . ASP A 1 81 ? -2.252 -30.438 -1.141 1 76.38 81 ASP A O 1
ATOM 621 N N . ASP A 1 82 ? -2.455 -28.297 -1.864 1 68.56 82 ASP A N 1
ATOM 622 C CA . ASP A 1 82 ? -2.178 -28.734 -3.227 1 68.56 82 ASP A CA 1
ATOM 623 C C . ASP A 1 82 ? -0.687 -28.641 -3.543 1 68.56 82 ASP A C 1
ATOM 625 O O . ASP A 1 82 ? -0.103 -27.562 -3.482 1 68.56 82 ASP A O 1
ATOM 629 N N . GLU A 1 83 ? -0.01 -29.703 -3.691 1 61.84 83 GLU A N 1
ATOM 630 C CA . GLU A 1 83 ? 1.429 -29.812 -3.914 1 61.84 83 GLU A CA 1
ATOM 631 C C . GLU A 1 83 ? 1.853 -29.078 -5.184 1 61.84 83 GLU A C 1
ATOM 633 O O . GLU A 1 83 ? 3.008 -28.672 -5.312 1 61.84 83 GLU A O 1
ATOM 638 N N . GLU A 1 84 ? 0.909 -29.031 -6.141 1 59.28 84 GLU A N 1
ATOM 639 C CA . GLU A 1 84 ? 1.28 -28.453 -7.426 1 59.28 84 GLU A CA 1
ATOM 640 C C . GLU A 1 84 ? 1.239 -26.922 -7.371 1 59.28 84 GLU A C 1
ATOM 642 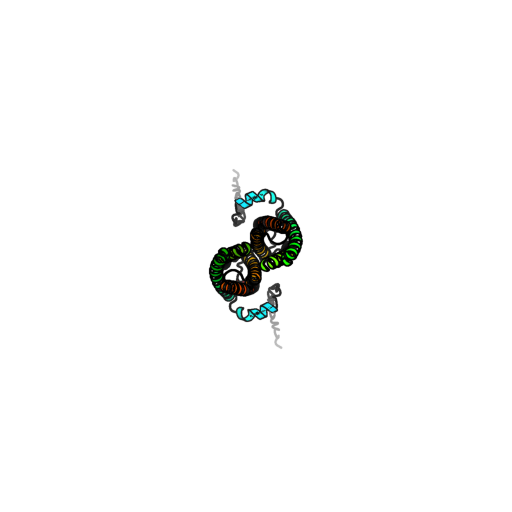O O . GLU A 1 84 ? 1.723 -26.25 -8.281 1 59.28 84 GLU A O 1
ATOM 647 N N . VAL A 1 85 ? 0.75 -26.453 -6.203 1 58.5 85 VAL A N 1
ATOM 648 C CA . VAL A 1 85 ? 0.351 -25.047 -6.172 1 58.5 85 VAL A CA 1
ATOM 649 C C . VAL A 1 85 ? 1.534 -24.188 -5.738 1 58.5 85 VAL A C 1
ATOM 651 O O . VAL A 1 85 ? 2.373 -24.625 -4.949 1 58.5 85 VAL A O 1
ATOM 654 N N . SER A 1 86 ? 1.565 -23.016 -6.363 1 67 86 SER A N 1
ATOM 655 C CA . SER A 1 86 ? 2.561 -21.984 -6.121 1 67 86 SER A CA 1
ATOM 656 C C . SER A 1 86 ? 2.527 -21.516 -4.668 1 67 86 SER A C 1
ATOM 658 O O . SER A 1 86 ? 1.472 -21.141 -4.156 1 67 86 SER A O 1
ATOM 660 N N . ASN A 1 87 ? 3.539 -21.875 -3.959 1 78.25 87 ASN A N 1
ATOM 661 C CA . ASN A 1 87 ? 3.74 -21.344 -2.611 1 78.25 87 ASN A CA 1
ATOM 662 C C . ASN A 1 87 ? 3.539 -19.844 -2.561 1 78.25 87 ASN A C 1
ATOM 664 O O . ASN A 1 87 ? 3.078 -19.297 -1.551 1 78.25 87 ASN A O 1
ATOM 668 N N . ALA A 1 88 ? 3.65 -19.266 -3.709 1 79.25 88 ALA A N 1
ATOM 669 C CA . ALA A 1 88 ? 3.553 -17.812 -3.785 1 79.25 88 ALA A CA 1
ATOM 670 C C . ALA A 1 88 ? 2.119 -17.344 -3.549 1 79.25 88 ALA A C 1
ATOM 672 O O . ALA A 1 88 ? 1.888 -16.391 -2.812 1 79.25 88 ALA A O 1
ATOM 673 N N . LEU A 1 89 ? 1.187 -18.047 -4.082 1 83.69 89 LEU A N 1
ATOM 674 C CA . LEU A 1 89 ? -0.205 -17.641 -3.939 1 83.69 89 LEU A CA 1
ATOM 675 C C . LEU A 1 89 ? -0.724 -17.938 -2.539 1 83.69 89 LEU A C 1
ATOM 677 O O . LEU A 1 89 ? -1.547 -17.188 -2.002 1 83.69 89 LEU A O 1
ATOM 681 N N . CYS A 1 90 ? -0.215 -19 -1.998 1 85.88 90 CYS A N 1
ATOM 682 C CA . CYS A 1 90 ? -0.565 -19.312 -0.618 1 85.88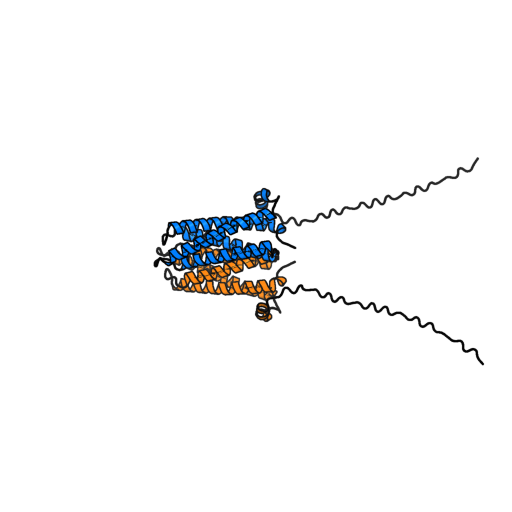 90 CYS A CA 1
ATOM 683 C C . CYS A 1 90 ? -0.073 -18.234 0.332 1 85.88 90 CYS A C 1
ATOM 685 O O . CYS A 1 90 ? -0.838 -17.719 1.155 1 85.88 90 CYS A O 1
ATOM 687 N N . ILE A 1 91 ? 1.104 -17.781 0.176 1 82.75 91 ILE A N 1
ATOM 688 C CA . ILE A 1 91 ? 1.696 -16.734 1.009 1 82.75 91 ILE A CA 1
ATOM 689 C C . ILE A 1 91 ? 0.959 -15.422 0.787 1 82.75 91 ILE A C 1
ATOM 691 O O . ILE A 1 91 ? 0.683 -14.688 1.74 1 82.75 91 ILE A O 1
ATOM 695 N N . ALA A 1 92 ? 0.663 -15.148 -0.461 1 85.06 92 ALA A N 1
ATOM 696 C CA . ALA A 1 92 ? -0.06 -13.922 -0.792 1 85.06 92 ALA A CA 1
ATOM 697 C C . ALA A 1 92 ? -1.42 -13.883 -0.1 1 85.06 92 ALA A C 1
ATOM 699 O O . ALA A 1 92 ? -1.852 -12.836 0.376 1 85.06 92 ALA A O 1
ATOM 700 N N . SER A 1 93 ? -2.047 -14.992 -0.061 1 89.88 93 SER A N 1
ATOM 701 C CA . SER A 1 93 ? -3.367 -15.047 0.554 1 89.88 93 SER A CA 1
ATOM 702 C C . SER A 1 93 ? -3.287 -14.828 2.061 1 89.88 93 SER A C 1
ATOM 704 O O . SER A 1 93 ? -4.043 -14.031 2.617 1 89.88 93 SER A O 1
ATOM 706 N N . TYR A 1 94 ? -2.371 -15.484 2.695 1 89.62 94 TYR A N 1
ATOM 707 C CA . TYR A 1 94 ? -2.186 -15.289 4.129 1 89.62 94 TYR A CA 1
ATOM 708 C C . TYR A 1 94 ? -1.801 -13.844 4.43 1 89.62 94 TYR A C 1
ATOM 710 O O . TYR A 1 94 ? -2.336 -13.234 5.359 1 89.62 94 TYR A O 1
ATOM 718 N N . TRP A 1 95 ? -0.947 -13.297 3.719 1 89.06 95 TRP A N 1
ATOM 719 C CA . TRP A 1 95 ? -0.482 -11.93 3.922 1 89.06 95 TRP A CA 1
ATOM 720 C C . TRP A 1 95 ? -1.617 -10.938 3.717 1 89.06 95 TRP A C 1
ATOM 722 O O . TRP A 1 95 ? -1.746 -9.969 4.469 1 89.06 95 TRP A O 1
ATOM 732 N N . SER A 1 96 ? -2.318 -11.18 2.68 1 92.31 96 SER A N 1
ATOM 733 C CA . SER A 1 96 ? -3.434 -10.273 2.428 1 92.31 96 SER A CA 1
ATOM 734 C C . SER A 1 96 ? -4.438 -10.297 3.574 1 92.31 96 SER A C 1
ATOM 736 O O . SER A 1 96 ? -4.977 -9.258 3.955 1 92.31 96 SER A O 1
ATOM 738 N N . ALA A 1 97 ? -4.648 -11.492 4.082 1 94.06 97 ALA A N 1
ATOM 739 C CA . ALA A 1 97 ? -5.543 -11.602 5.23 1 94.06 97 ALA A CA 1
ATOM 740 C C . ALA A 1 97 ? -5.031 -10.773 6.406 1 94.06 97 ALA A C 1
ATOM 742 O O . ALA A 1 97 ? -5.773 -9.961 6.973 1 94.06 97 ALA A O 1
ATOM 743 N N . PHE A 1 98 ? -3.844 -10.898 6.707 1 92.88 98 PHE A N 1
ATOM 744 C CA . PHE A 1 98 ? -3.225 -10.188 7.82 1 92.88 98 PHE A CA 1
ATOM 745 C C . PHE A 1 98 ? -3.23 -8.688 7.57 1 92.88 98 PHE A C 1
ATOM 747 O O . PHE A 1 98 ? -3.551 -7.906 8.469 1 92.88 98 PHE A O 1
ATOM 754 N N . LEU A 1 99 ? -2.893 -8.297 6.438 1 93.75 99 LEU A N 1
ATOM 755 C CA . LEU A 1 99 ? -2.824 -6.887 6.074 1 93.75 99 LEU A CA 1
ATOM 756 C C . LEU A 1 99 ? -4.188 -6.219 6.215 1 93.75 99 LEU A C 1
ATOM 758 O O . LEU A 1 99 ? -4.293 -5.121 6.77 1 93.75 99 LEU A O 1
ATOM 762 N N . HIS A 1 100 ? -5.176 -6.867 5.746 1 97 100 HIS A N 1
ATOM 763 C CA . HIS A 1 100 ? -6.508 -6.27 5.801 1 97 100 HIS A CA 1
ATOM 764 C C . HIS A 1 100 ? -7.004 -6.164 7.238 1 97 100 HIS A C 1
ATOM 766 O O . HIS A 1 100 ? -7.625 -5.164 7.613 1 97 100 HIS A O 1
ATOM 772 N N . LEU A 1 101 ? -6.699 -7.16 7.977 1 96.31 101 LEU A N 1
ATOM 773 C CA . LEU A 1 101 ? -7.109 -7.105 9.375 1 96.31 101 LEU A CA 1
ATOM 774 C C . LEU A 1 101 ? -6.391 -5.977 10.109 1 96.31 101 LEU A C 1
ATOM 776 O O . LEU A 1 101 ? -7.02 -5.188 10.812 1 96.31 101 LEU A O 1
ATOM 780 N N . THR A 1 102 ? -5.137 -5.902 9.961 1 95.69 102 THR A N 1
ATOM 781 C CA . THR A 1 102 ? -4.344 -4.852 10.594 1 95.69 102 THR A CA 1
ATOM 782 C C . THR A 1 102 ? -4.793 -3.475 10.109 1 95.69 102 THR A C 1
ATOM 784 O O . THR A 1 102 ? -4.914 -2.543 10.906 1 95.69 102 THR A O 1
ATOM 787 N N . PHE A 1 103 ? -5.055 -3.4 8.836 1 97.44 103 PHE A N 1
ATOM 788 C CA . PHE A 1 103 ? -5.484 -2.133 8.266 1 97.44 103 PHE A CA 1
ATOM 789 C C . PHE A 1 103 ? -6.844 -1.722 8.812 1 97.44 103 PHE A C 1
ATOM 791 O O . PHE A 1 103 ? -7.082 -0.542 9.078 1 97.44 103 PHE A O 1
ATOM 798 N N . ALA A 1 104 ? -7.668 -2.695 9.016 1 97.94 104 ALA A N 1
ATOM 799 C CA . ALA A 1 104 ? -8.984 -2.412 9.578 1 97.94 104 ALA A CA 1
ATOM 800 C C . ALA A 1 104 ? -8.875 -1.865 11 1 97.94 104 ALA A C 1
ATOM 802 O O . ALA A 1 104 ? -9.516 -0.871 11.344 1 97.94 104 ALA A O 1
ATOM 803 N N . ILE A 1 105 ? -8.094 -2.457 11.742 1 96.56 105 ILE A N 1
ATOM 804 C CA . ILE A 1 105 ? -7.902 -2.047 13.133 1 96.56 105 ILE A CA 1
ATOM 805 C C . ILE A 1 105 ? -7.254 -0.666 13.18 1 96.56 105 ILE A C 1
ATOM 807 O O . ILE A 1 105 ? -7.77 0.248 13.828 1 96.56 105 ILE A O 1
ATOM 811 N N . LEU A 1 106 ? -6.211 -0.44 12.453 1 94.88 106 LEU A N 1
ATOM 812 C CA . LEU A 1 106 ? -5.469 0.815 12.461 1 94.88 106 LEU A CA 1
ATOM 813 C C . LEU A 1 106 ? -6.301 1.943 11.859 1 94.88 106 LEU A C 1
ATOM 815 O O . LEU A 1 106 ? -6.258 3.076 12.344 1 94.88 106 LEU A O 1
ATOM 819 N N . GLY A 1 107 ? -6.973 1.579 10.844 1 95.94 107 GLY A N 1
ATOM 820 C CA . GLY A 1 107 ? -7.809 2.596 10.227 1 95.94 107 GLY A CA 1
ATOM 821 C C . GLY A 1 107 ? -8.906 3.107 11.148 1 95.94 107 GLY A C 1
ATOM 822 O O . GLY A 1 107 ? -9.172 4.309 11.195 1 95.94 107 GLY A O 1
ATOM 823 N N . THR A 1 108 ? -9.484 2.186 11.891 1 95.88 108 THR A N 1
ATOM 824 C CA . THR A 1 108 ? -10.516 2.576 12.844 1 95.88 108 THR A CA 1
ATOM 825 C C . THR A 1 108 ? -9.938 3.457 13.945 1 95.88 108 THR A C 1
ATOM 827 O O . THR A 1 108 ? -10.539 4.465 14.32 1 95.88 108 THR A O 1
ATOM 830 N N . PHE A 1 109 ? -8.812 3.117 14.328 1 94.81 109 PHE A N 1
ATOM 831 C CA . PHE A 1 109 ? -8.156 3.91 15.359 1 94.81 109 PHE A CA 1
ATOM 832 C C . PHE A 1 109 ? -7.828 5.305 14.844 1 94.81 109 PHE A C 1
ATOM 834 O O . PHE A 1 109 ? -8 6.293 15.555 1 94.81 109 PHE A O 1
ATOM 841 N N . VAL A 1 110 ? -7.352 5.438 13.672 1 93.94 110 VAL A N 1
ATOM 842 C CA . VAL A 1 110 ? -6.961 6.715 13.086 1 93.94 110 VAL A CA 1
ATOM 843 C C . VAL A 1 110 ? -8.188 7.605 12.922 1 93.94 110 VAL A C 1
ATOM 845 O O . VAL A 1 110 ? -8.156 8.789 13.266 1 93.94 110 VAL A O 1
ATOM 848 N N . LEU A 1 111 ? -9.219 7.082 12.484 1 93.62 111 LEU A N 1
ATOM 849 C CA . LEU A 1 111 ? -10.406 7.879 12.188 1 93.62 111 LEU A CA 1
ATOM 850 C C . LEU A 1 111 ? -11.117 8.289 13.469 1 93.62 111 LEU A C 1
ATOM 852 O O . LEU A 1 111 ? -11.75 9.352 13.516 1 93.62 111 LEU A O 1
ATOM 856 N N . LYS A 1 112 ? -10.938 7.547 14.531 1 90.62 112 LYS A N 1
ATOM 857 C CA . LYS A 1 112 ? -11.688 7.828 15.75 1 90.62 112 LYS A CA 1
ATOM 858 C C . LYS A 1 112 ? -10.828 8.57 16.766 1 90.62 112 LYS A C 1
ATOM 860 O O . LYS A 1 112 ? -11.328 9.414 17.516 1 90.62 112 LYS A O 1
ATOM 865 N N . ARG A 1 113 ? -9.539 8.328 16.719 1 88.88 113 ARG A N 1
ATOM 866 C CA . ARG A 1 113 ? -8.75 8.836 17.828 1 88.88 113 ARG A CA 1
ATOM 867 C C . ARG A 1 113 ? -7.625 9.734 17.344 1 88.88 113 ARG A C 1
ATOM 869 O O . ARG A 1 113 ? -7.184 10.633 18.062 1 88.88 113 ARG A O 1
ATOM 876 N N . PHE A 1 114 ? -7.113 9.492 16.219 1 84.56 114 PHE A N 1
ATOM 877 C CA . PHE A 1 114 ? -5.938 10.211 15.734 1 84.56 114 PHE A CA 1
ATOM 878 C C . PHE A 1 114 ? -6.211 10.852 14.383 1 84.56 114 PHE A C 1
ATOM 880 O O . PHE A 1 114 ? -5.449 10.648 13.43 1 84.56 114 PHE A O 1
ATOM 887 N N . SER A 1 115 ? -7.105 11.75 14.375 1 87.62 115 SER A N 1
ATOM 888 C CA . SER A 1 115 ? -7.508 12.32 13.094 1 87.62 115 SER A CA 1
ATOM 889 C C . SER A 1 115 ? -6.707 13.57 12.766 1 87.62 115 SER A C 1
ATOM 891 O O . SER A 1 115 ? -7.277 14.609 12.422 1 87.62 115 SER A O 1
ATOM 893 N N . THR A 1 116 ? -5.355 13.469 12.812 1 90.69 116 THR A N 1
ATOM 894 C CA . THR A 1 116 ? -4.488 14.547 12.344 1 90.69 116 THR A CA 1
ATOM 895 C C . THR A 1 116 ? -4.301 14.469 10.828 1 90.69 116 THR A C 1
ATOM 897 O O . THR A 1 116 ? -4.555 13.43 10.219 1 90.69 116 THR A O 1
ATOM 900 N N . ALA A 1 117 ? -3.932 15.602 10.32 1 91.62 117 ALA A N 1
ATOM 901 C CA . ALA A 1 117 ? -3.729 15.633 8.875 1 91.62 117 ALA A CA 1
ATOM 902 C C . ALA A 1 117 ? -2.703 14.594 8.438 1 91.62 117 ALA A C 1
ATOM 904 O O . ALA A 1 117 ? -2.893 13.914 7.426 1 91.62 117 ALA A O 1
ATOM 905 N N . PHE A 1 118 ? -1.702 14.453 9.188 1 92.56 118 PHE A N 1
ATOM 906 C CA . PHE A 1 118 ? -0.646 13.5 8.867 1 92.56 118 PHE A CA 1
ATOM 907 C C . PHE A 1 118 ? -1.16 12.07 8.977 1 92.56 118 PHE A C 1
ATOM 909 O O . PHE A 1 118 ? -0.953 11.266 8.07 1 92.56 118 PHE A O 1
ATOM 916 N N . ALA A 1 119 ? -1.819 11.734 10.031 1 94.38 119 ALA A N 1
ATOM 917 C CA . ALA A 1 119 ? -2.307 10.375 10.258 1 94.38 119 ALA A CA 1
ATOM 918 C C . ALA A 1 119 ? -3.359 9.992 9.227 1 94.38 119 ALA A C 1
ATOM 920 O O . ALA A 1 119 ? -3.34 8.883 8.695 1 94.38 119 ALA A O 1
ATOM 921 N N . VAL A 1 120 ? -4.238 10.852 8.969 1 95 120 VAL A N 1
ATOM 922 C CA . VAL A 1 120 ? -5.277 10.609 7.977 1 95 120 VAL A CA 1
ATOM 923 C C . VAL A 1 120 ? -4.648 10.461 6.594 1 95 120 VAL A C 1
ATOM 925 O O . VAL A 1 120 ? -5.07 9.617 5.801 1 95 120 VAL A O 1
ATOM 928 N N . GLY A 1 121 ? -3.688 11.266 6.332 1 95.31 121 GLY A N 1
ATOM 929 C CA . GLY A 1 121 ? -2.953 11.086 5.09 1 95.31 121 GLY A CA 1
ATOM 930 C C . GLY A 1 121 ? -2.281 9.727 4.98 1 95.31 121 GLY A C 1
ATOM 931 O O . GLY A 1 121 ? -2.361 9.07 3.941 1 95.31 121 GLY A O 1
ATOM 932 N N . CYS A 1 122 ? -1.621 9.352 5.984 1 95.81 122 CYS A N 1
ATOM 933 C CA . CYS A 1 122 ? -0.976 8.039 6.027 1 95.81 122 CYS A CA 1
ATOM 934 C C . CYS A 1 122 ? -1.983 6.93 5.77 1 95.81 122 CYS A C 1
ATOM 936 O O . CYS A 1 122 ? -1.722 6.016 4.984 1 95.81 122 CYS A O 1
ATOM 938 N N . PHE A 1 123 ? -3.062 7.098 6.438 1 97.38 123 PHE A N 1
ATOM 939 C CA . PHE A 1 123 ? -4.141 6.125 6.289 1 97.38 123 PHE A CA 1
ATOM 940 C C . PHE A 1 123 ? -4.648 6.098 4.855 1 97.38 123 PHE A C 1
ATOM 942 O O . PHE A 1 123 ? -4.844 5.023 4.281 1 97.38 123 PHE A O 1
ATOM 949 N N . LEU A 1 124 ? -4.816 7.168 4.266 1 96.88 124 LEU A N 1
ATOM 950 C CA . LEU A 1 124 ? -5.309 7.266 2.896 1 96.88 124 LEU A CA 1
ATOM 951 C C . LEU A 1 124 ? -4.305 6.668 1.915 1 96.88 124 LEU A C 1
ATOM 953 O O . LEU A 1 124 ? -4.688 5.93 1.005 1 96.88 124 LEU A O 1
ATOM 957 N N . GLY A 1 125 ? -3.082 7.051 2.051 1 96.81 125 GLY A N 1
ATOM 958 C CA . GLY A 1 125 ? -2.062 6.473 1.189 1 96.81 125 GLY A CA 1
ATOM 959 C C . GLY A 1 125 ? -2.029 4.957 1.242 1 96.81 125 GLY A C 1
ATOM 960 O O . GLY A 1 125 ? -1.95 4.297 0.205 1 96.81 125 GLY A O 1
ATOM 961 N N . ALA A 1 126 ? -2.072 4.441 2.416 1 97.19 126 ALA A N 1
ATOM 962 C CA . ALA A 1 126 ? -2.111 2.994 2.592 1 97.19 126 ALA A CA 1
ATOM 963 C C . ALA A 1 126 ? -3.348 2.395 1.928 1 97.19 126 ALA A C 1
ATOM 965 O O . ALA A 1 126 ? -3.258 1.367 1.25 1 97.19 126 ALA A O 1
ATOM 966 N N . ALA A 1 127 ? -4.465 3.059 2.131 1 97.62 127 ALA A N 1
ATOM 967 C CA . ALA A 1 127 ? -5.723 2.568 1.576 1 97.62 127 ALA A CA 1
ATOM 968 C C . ALA A 1 127 ? -5.656 2.49 0.053 1 97.62 127 ALA A C 1
ATOM 970 O O . ALA A 1 127 ? -6.145 1.531 -0.548 1 97.62 127 ALA A O 1
ATOM 971 N N . VAL A 1 128 ? -5.043 3.416 -0.553 1 96.12 128 VAL A N 1
ATOM 972 C CA . VAL A 1 128 ? -4.949 3.459 -2.01 1 96.12 128 VAL A CA 1
ATOM 973 C C . VAL A 1 128 ? -4.094 2.297 -2.506 1 96.12 128 VAL A C 1
ATOM 975 O O . VAL A 1 128 ? -4.469 1.601 -3.453 1 96.12 128 VAL A O 1
ATOM 978 N N . VAL A 1 129 ? -2.994 2.109 -1.88 1 95.5 129 VAL A N 1
ATOM 979 C CA . VAL A 1 129 ? -2.105 1.035 -2.312 1 95.5 129 VAL A CA 1
ATOM 980 C C . VAL A 1 129 ? -2.77 -0.317 -2.057 1 95.5 129 VAL A C 1
ATOM 982 O O . VAL A 1 129 ? -2.709 -1.214 -2.9 1 95.5 129 VAL A O 1
ATOM 985 N N . ILE A 1 130 ? -3.41 -0.48 -0.913 1 96.12 130 ILE A N 1
ATOM 986 C CA . ILE A 1 130 ? -4.074 -1.736 -0.583 1 96.12 130 ILE A CA 1
ATOM 987 C C . ILE A 1 130 ? -5.199 -2.004 -1.582 1 96.12 130 ILE A C 1
ATOM 989 O O . ILE A 1 130 ? -5.441 -3.152 -1.961 1 96.12 130 ILE A O 1
ATOM 993 N N . SER A 1 131 ? -5.898 -0.959 -1.977 1 96.06 131 SER A N 1
ATOM 994 C CA . SER A 1 131 ? -6.93 -1.122 -2.996 1 96.06 131 SER A CA 1
ATOM 995 C C . SER A 1 131 ? -6.348 -1.707 -4.281 1 96.06 131 SER A C 1
ATOM 997 O O . SER A 1 131 ? -6.918 -2.637 -4.855 1 96.06 131 SER A O 1
ATOM 999 N N . GLN A 1 132 ? -5.246 -1.206 -4.715 1 92.06 132 GLN A N 1
ATOM 1000 C CA . GLN A 1 132 ? -4.594 -1.717 -5.918 1 92.06 132 GLN A CA 1
ATOM 1001 C C . GLN A 1 132 ? -4.137 -3.16 -5.727 1 92.06 132 GLN A C 1
ATOM 1003 O O . GLN A 1 132 ? -4.211 -3.971 -6.652 1 92.06 132 GLN A O 1
ATOM 1008 N N . GLN A 1 133 ? -3.674 -3.41 -4.566 1 90.56 133 GLN A N 1
ATOM 1009 C CA . GLN A 1 133 ? -3.275 -4.781 -4.262 1 90.56 133 GLN A CA 1
ATOM 1010 C C . GLN A 1 133 ? -4.453 -5.738 -4.402 1 90.56 133 GLN A C 1
ATOM 1012 O O . GLN A 1 133 ? -4.289 -6.871 -4.863 1 90.56 133 GLN A O 1
ATOM 1017 N N . ASN A 1 134 ? -5.57 -5.328 -4.02 1 94.06 134 ASN A N 1
ATOM 1018 C CA . ASN A 1 134 ? -6.758 -6.164 -4.164 1 94.06 134 ASN A CA 1
ATOM 1019 C C . ASN A 1 134 ? -7.09 -6.418 -5.633 1 94.06 134 ASN A C 1
ATOM 1021 O O . ASN A 1 134 ? -7.559 -7.5 -5.992 1 94.06 134 ASN A O 1
ATOM 1025 N N . LEU A 1 135 ? -6.898 -5.445 -6.441 1 90.38 135 LEU A N 1
ATOM 1026 C CA . LEU A 1 135 ? -7.105 -5.633 -7.875 1 90.38 135 LEU A CA 1
ATOM 1027 C C . LEU A 1 135 ? -6.16 -6.691 -8.43 1 90.38 135 LEU A C 1
ATOM 1029 O O . LEU A 1 135 ? -6.559 -7.523 -9.25 1 90.38 135 LEU A O 1
ATOM 1033 N N . PHE A 1 136 ? -4.984 -6.664 -7.941 1 85.88 136 PHE A N 1
ATOM 1034 C CA . PHE A 1 136 ? -4 -7.656 -8.359 1 85.88 136 PHE A CA 1
ATOM 1035 C C . PHE A 1 136 ? -4.402 -9.047 -7.887 1 85.88 136 PHE A C 1
ATOM 1037 O O . PHE A 1 136 ? -4.273 -10.023 -8.633 1 85.88 136 PHE A O 1
ATOM 1044 N N . MET A 1 137 ? -4.832 -9.148 -6.711 1 88.62 137 MET A N 1
ATOM 1045 C CA . MET A 1 137 ? -5.27 -10.445 -6.199 1 88.62 137 MET A CA 1
ATOM 1046 C C . MET A 1 137 ? -6.445 -10.977 -7.004 1 88.62 137 MET A C 1
ATOM 1048 O O . MET A 1 137 ? -6.523 -12.18 -7.273 1 88.62 137 MET A O 1
ATOM 1052 N N . PHE A 1 138 ? -7.305 -10.109 -7.383 1 92.12 138 PHE A N 1
ATOM 1053 C CA . PHE A 1 138 ? -8.422 -10.5 -8.234 1 92.12 138 PHE A CA 1
ATOM 1054 C C . PHE A 1 138 ? -7.926 -11.094 -9.547 1 92.12 138 PHE A C 1
ATOM 1056 O O . PHE A 1 138 ? -8.328 -12.195 -9.93 1 92.12 138 PHE A O 1
ATOM 1063 N N . ALA A 1 139 ? -7.023 -10.461 -10.164 1 87.06 139 ALA A N 1
ATOM 1064 C CA . ALA A 1 139 ? -6.5 -10.898 -11.453 1 87.06 139 ALA A CA 1
ATOM 1065 C C . ALA A 1 139 ? -5.742 -12.219 -11.312 1 87.06 139 ALA A C 1
ATOM 1067 O O . ALA A 1 139 ? -5.773 -13.062 -12.211 1 87.06 139 ALA A O 1
ATOM 1068 N N . ALA A 1 140 ? -5.098 -12.453 -10.227 1 84.25 140 ALA A N 1
ATOM 1069 C CA . ALA A 1 140 ? -4.277 -13.641 -10.008 1 84.25 140 ALA A CA 1
ATOM 1070 C C . ALA A 1 140 ? -5.148 -14.859 -9.719 1 84.25 140 ALA A C 1
ATOM 1072 O O . ALA A 1 140 ? -4.82 -15.977 -10.141 1 84.25 140 ALA A O 1
ATOM 1073 N N . PHE A 1 141 ? -6.301 -14.609 -9.109 1 88.12 141 PHE A N 1
ATOM 1074 C CA . PHE A 1 141 ? -7.035 -15.758 -8.602 1 88.12 141 PHE A CA 1
ATOM 1075 C C . PHE A 1 141 ? -8.234 -16.078 -9.484 1 88.12 141 PHE A C 1
ATOM 1077 O O . PHE A 1 141 ? -8.789 -17.172 -9.43 1 88.12 141 PHE A O 1
ATOM 1084 N N . ILE A 1 142 ? -8.656 -15.164 -10.273 1 88.69 142 ILE A N 1
ATOM 1085 C CA . ILE A 1 142 ? -9.906 -15.336 -11 1 88.69 142 ILE A CA 1
ATOM 1086 C C . ILE A 1 142 ? -9.789 -16.516 -11.969 1 88.69 142 ILE A C 1
ATOM 1088 O O . ILE A 1 142 ? -10.75 -17.266 -12.164 1 88.69 142 ILE A O 1
ATOM 1092 N N . LYS A 1 143 ? -8.633 -16.875 -12.484 1 82.56 143 LYS A N 1
ATOM 1093 C CA . LYS A 1 143 ? -8.484 -17.953 -13.445 1 82.56 143 LYS A CA 1
ATOM 1094 C C . LYS A 1 143 ? -7.59 -19.062 -12.891 1 82.56 143 LYS A C 1
ATOM 1096 O O . LYS A 1 143 ? -7.133 -19.938 -13.633 1 82.56 143 LYS A O 1
ATOM 1101 N N . TYR A 1 144 ? -7.406 -18.969 -11.672 1 82.06 144 TYR A N 1
ATOM 1102 C CA . TYR A 1 144 ? -6.547 -19.984 -11.062 1 82.06 144 TYR A CA 1
ATOM 1103 C C . TYR A 1 144 ? -7.266 -21.312 -10.961 1 82.06 144 TYR A C 1
ATOM 1105 O O . TYR A 1 144 ? -8.391 -21.391 -10.445 1 82.06 144 TYR A O 1
ATOM 1113 N N . GLN A 1 145 ? -6.664 -22.359 -11.445 1 80.06 145 GLN A N 1
ATOM 1114 C CA . GLN A 1 145 ? -7.367 -23.625 -11.617 1 80.06 145 GLN A CA 1
ATOM 1115 C C . GLN A 1 145 ? -6.898 -24.656 -10.594 1 80.06 145 GLN A C 1
ATOM 1117 O O . GLN A 1 145 ? -7.352 -25.797 -10.602 1 80.06 145 GLN A O 1
ATOM 1122 N N . HIS A 1 146 ? -6.082 -24.297 -9.68 1 78.31 146 HIS A N 1
ATOM 1123 C CA . HIS A 1 146 ? -5.609 -25.25 -8.68 1 78.31 146 HIS A CA 1
ATOM 1124 C C . HIS A 1 146 ? -6.297 -25.031 -7.336 1 78.31 146 HIS A C 1
ATOM 1126 O O . HIS A 1 146 ? -6.73 -23.906 -7.035 1 78.31 146 HIS A O 1
ATOM 1132 N N . GLY A 1 147 ? -6.449 -26.047 -6.625 1 79.88 147 GLY A N 1
ATOM 1133 C CA . GLY A 1 147 ? -7.23 -25.984 -5.398 1 79.88 147 GLY A CA 1
ATOM 1134 C C . GLY A 1 147 ? -8.727 -26.031 -5.645 1 79.88 147 GLY A C 1
ATOM 1135 O O . GLY A 1 147 ? -9.203 -26.781 -6.492 1 79.88 147 GLY A O 1
ATOM 1136 N N . SER A 1 148 ? -9.422 -25.328 -4.812 1 86.75 148 SER A N 1
ATOM 1137 C CA . SER A 1 148 ? -10.867 -25.219 -5.012 1 86.75 148 SER A CA 1
ATOM 1138 C C . SER A 1 148 ? -11.203 -24.078 -5.969 1 86.75 148 SER A C 1
ATOM 1140 O O . SER A 1 148 ? -11.062 -22.906 -5.621 1 86.75 148 SER A O 1
ATOM 1142 N N . VAL A 1 149 ? -11.641 -24.484 -7.148 1 87.38 149 VAL A N 1
ATOM 1143 C CA . VAL A 1 149 ? -11.969 -23.484 -8.164 1 87.38 149 VAL A CA 1
ATOM 1144 C C . VAL A 1 149 ? -13.047 -22.547 -7.637 1 87.38 149 VAL A C 1
ATOM 1146 O O . VAL A 1 149 ? -12.969 -21.328 -7.828 1 87.38 149 VAL A O 1
ATOM 1149 N N . PHE A 1 150 ? -13.977 -23.156 -6.957 1 89.81 150 PHE A N 1
ATOM 1150 C CA . PHE A 1 150 ? -15.047 -22.359 -6.379 1 89.81 150 PHE A CA 1
ATOM 1151 C C . PHE A 1 150 ? -14.5 -21.391 -5.328 1 89.81 150 PHE A C 1
ATOM 1153 O O . PHE A 1 150 ? -14.852 -20.219 -5.316 1 89.81 150 PHE A O 1
ATOM 1160 N N . GLY A 1 151 ? -13.641 -21.828 -4.5 1 90.25 151 GLY A N 1
ATOM 1161 C CA . GLY A 1 151 ? -13 -21 -3.498 1 90.25 151 GLY A CA 1
ATOM 1162 C C . GLY A 1 151 ? -12.172 -19.875 -4.094 1 90.25 151 GLY A C 1
ATOM 1163 O O . GLY A 1 151 ? -12.195 -18.75 -3.596 1 90.25 151 GLY A O 1
ATOM 1164 N N . ASN A 1 152 ? -11.578 -20.156 -5.199 1 91.19 152 ASN A N 1
ATOM 1165 C CA . ASN A 1 152 ? -10.781 -19.156 -5.887 1 91.19 152 ASN A CA 1
ATOM 1166 C C . ASN A 1 152 ? -11.641 -18 -6.406 1 91.19 152 ASN A C 1
ATOM 1168 O O . ASN A 1 152 ? -11.281 -16.828 -6.273 1 91.19 152 ASN A O 1
ATOM 1172 N N . VAL A 1 153 ? -12.742 -18.391 -6.969 1 93.12 153 VAL A N 1
ATOM 1173 C CA . VAL A 1 153 ? -13.617 -17.375 -7.562 1 93.12 153 VAL A CA 1
ATOM 1174 C C . VAL A 1 153 ? -14.219 -16.5 -6.469 1 93.12 153 VAL A C 1
ATOM 1176 O O . VAL A 1 153 ? -14.289 -15.281 -6.609 1 93.12 153 VAL A O 1
ATOM 1179 N N . ILE A 1 154 ? -14.609 -17.094 -5.352 1 94.31 154 ILE A N 1
ATOM 1180 C CA . ILE A 1 154 ? -15.156 -16.328 -4.23 1 94.31 154 ILE A CA 1
ATOM 1181 C C . ILE A 1 154 ? -14.094 -15.367 -3.701 1 94.31 154 ILE A C 1
ATOM 1183 O O . ILE A 1 154 ? -14.391 -14.195 -3.441 1 94.31 154 ILE A O 1
ATOM 1187 N N . PHE A 1 155 ? -12.938 -15.875 -3.533 1 95.38 155 PHE A N 1
ATOM 1188 C CA . PHE A 1 155 ? -11.836 -15.062 -3.055 1 95.38 155 PHE A CA 1
ATOM 1189 C C . PHE A 1 155 ? -11.555 -13.906 -4.012 1 95.38 155 PHE A C 1
ATOM 1191 O O . PHE A 1 155 ? -11.391 -12.766 -3.584 1 95.38 155 PHE A O 1
ATOM 1198 N N . ALA A 1 156 ? -11.578 -14.211 -5.266 1 94.75 156 ALA A N 1
ATOM 1199 C CA . ALA A 1 156 ? -11.32 -13.188 -6.281 1 94.75 156 ALA A CA 1
ATOM 1200 C C . ALA A 1 156 ? -12.422 -12.141 -6.297 1 94.75 156 ALA A C 1
ATOM 1202 O O . ALA A 1 156 ? -12.148 -10.938 -6.359 1 94.75 156 ALA A O 1
ATOM 1203 N N . ASP A 1 157 ? -13.602 -12.555 -6.215 1 96.06 157 ASP A N 1
ATOM 1204 C CA . ASP A 1 157 ? -14.727 -11.633 -6.242 1 96.06 157 ASP A CA 1
ATOM 1205 C C . ASP A 1 157 ? -14.711 -10.703 -5.031 1 96.06 157 ASP A C 1
ATOM 1207 O O . ASP A 1 157 ? -14.984 -9.508 -5.156 1 96.06 157 ASP A O 1
ATOM 1211 N N . LEU A 1 158 ? -14.391 -11.242 -3.92 1 97.44 158 LEU A N 1
ATOM 1212 C CA . LEU A 1 158 ? -14.305 -10.43 -2.711 1 97.44 158 LEU A CA 1
ATOM 1213 C C . LEU A 1 158 ? -13.164 -9.422 -2.811 1 97.44 158 LEU A C 1
ATOM 1215 O O . LEU A 1 158 ? -13.289 -8.289 -2.354 1 97.44 158 LEU A O 1
ATOM 1219 N N . ALA A 1 159 ? -12.102 -9.867 -3.322 1 96.88 159 ALA A N 1
ATOM 1220 C CA . ALA A 1 159 ? -10.977 -8.961 -3.535 1 96.88 159 ALA A CA 1
ATOM 1221 C C . ALA A 1 159 ? -11.367 -7.816 -4.469 1 96.88 159 ALA A C 1
ATOM 1223 O O . ALA A 1 159 ? -11 -6.664 -4.23 1 96.88 159 ALA A O 1
ATOM 1224 N N . PHE A 1 160 ? -12.086 -8.109 -5.465 1 96.94 160 PHE A N 1
ATOM 1225 C CA . PHE A 1 160 ? -12.531 -7.086 -6.402 1 96.94 160 PHE A CA 1
ATOM 1226 C C . PHE A 1 160 ? -13.492 -6.117 -5.73 1 96.94 160 PHE A C 1
ATOM 1228 O O . PHE A 1 160 ? -13.414 -4.906 -5.941 1 96.94 160 PHE A O 1
ATOM 1235 N N . ALA A 1 161 ? -14.367 -6.715 -4.984 1 97.69 161 ALA A N 1
ATOM 1236 C CA . ALA A 1 161 ? -15.297 -5.875 -4.238 1 97.69 161 ALA A CA 1
ATOM 1237 C C . ALA A 1 161 ? -14.547 -4.922 -3.309 1 97.69 161 ALA A C 1
ATOM 1239 O O . ALA A 1 161 ? -14.891 -3.738 -3.221 1 97.69 161 ALA A O 1
ATOM 1240 N N 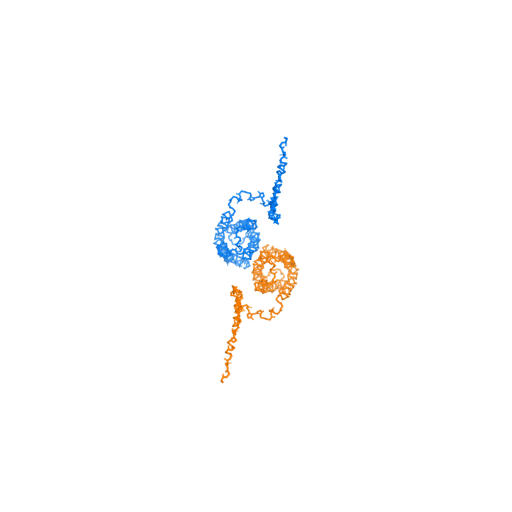. LEU A 1 162 ? -13.578 -5.43 -2.682 1 98.19 162 LEU A N 1
ATOM 1241 C CA . LEU A 1 162 ? -12.797 -4.609 -1.764 1 98.19 162 LEU A CA 1
ATOM 1242 C C . LEU A 1 162 ? -12 -3.551 -2.521 1 98.19 162 LEU A C 1
ATOM 1244 O O . LEU A 1 162 ? -11.781 -2.451 -2.01 1 98.19 162 LEU A O 1
ATOM 1248 N N . PHE A 1 163 ? -11.586 -3.824 -3.709 1 97.44 163 PHE A N 1
ATOM 1249 C CA . PHE A 1 163 ? -10.961 -2.816 -4.559 1 97.44 163 PHE A CA 1
ATOM 1250 C C . PHE A 1 163 ? -11.891 -1.631 -4.77 1 97.44 163 PHE A C 1
ATOM 1252 O O . PHE A 1 163 ? -11.5 -0.481 -4.562 1 97.44 163 PHE A O 1
ATOM 1259 N N . GLY A 1 164 ? -13.008 -1.997 -5.117 1 97.44 164 GLY A N 1
ATOM 1260 C CA . GLY A 1 164 ? -13.992 -0.953 -5.344 1 97.44 164 GLY A CA 1
ATOM 1261 C C . GLY A 1 164 ? -14.328 -0.166 -4.09 1 97.44 164 GLY A C 1
ATOM 1262 O O . GLY A 1 164 ? -14.391 1.065 -4.121 1 97.44 164 GLY A O 1
ATOM 1263 N N . LEU A 1 165 ? -14.523 -0.845 -3.039 1 97.88 165 LEU A N 1
ATOM 1264 C CA . LEU A 1 165 ? -14.914 -0.212 -1.784 1 97.88 165 LEU A CA 1
ATOM 1265 C C . LEU A 1 165 ? -13.789 0.675 -1.252 1 97.88 165 LEU A C 1
ATOM 1267 O O . LEU A 1 165 ? -14.039 1.803 -0.82 1 97.88 165 LEU A O 1
ATOM 1271 N N . LEU A 1 166 ? -12.594 0.159 -1.274 1 98.31 166 LEU A N 1
ATOM 1272 C CA . LEU A 1 166 ? -11.461 0.932 -0.774 1 98.31 166 LEU A CA 1
ATOM 1273 C C . LEU A 1 166 ? -11.195 2.137 -1.668 1 98.31 166 LEU A C 1
ATOM 1275 O O . LEU A 1 166 ? -10.812 3.203 -1.181 1 98.31 166 LEU A O 1
ATOM 1279 N N . THR A 1 167 ? -11.383 1.968 -2.961 1 97.25 167 THR A N 1
ATOM 1280 C CA . THR A 1 167 ? -11.242 3.1 -3.871 1 97.25 167 THR A CA 1
ATOM 1281 C C . THR A 1 167 ? -12.297 4.164 -3.582 1 97.25 167 THR A C 1
ATOM 1283 O O . THR A 1 167 ? -11.977 5.348 -3.471 1 97.25 167 THR A O 1
ATOM 1286 N N . PHE A 1 168 ? -13.453 3.688 -3.447 1 96.06 168 PHE A N 1
ATOM 1287 C CA . PHE A 1 168 ? -14.539 4.602 -3.125 1 96.06 168 PHE A CA 1
ATOM 1288 C C . PHE A 1 168 ? -14.281 5.305 -1.798 1 96.06 168 PHE A C 1
ATOM 1290 O O . PHE A 1 168 ? -14.422 6.527 -1.699 1 96.06 168 PHE A O 1
ATOM 1297 N N . PHE A 1 169 ? -13.945 4.617 -0.793 1 96.69 169 PHE A N 1
ATOM 1298 C CA . PHE A 1 169 ? -13.641 5.18 0.517 1 96.69 169 PHE A CA 1
ATOM 1299 C C . PHE A 1 169 ? -12.523 6.207 0.417 1 96.69 169 PHE A C 1
ATOM 1301 O O . PHE A 1 169 ? -12.594 7.277 1.026 1 96.69 169 PHE A O 1
ATOM 1308 N N . SER A 1 170 ? -11.492 5.836 -0.316 1 96.75 170 SER A N 1
ATOM 1309 C CA . SER A 1 170 ? -10.359 6.75 -0.465 1 96.75 170 SER A CA 1
ATOM 1310 C C . SER A 1 170 ? -10.789 8.062 -1.113 1 96.75 170 SER A C 1
ATOM 1312 O O . SER A 1 170 ? -10.344 9.133 -0.709 1 96.75 170 SER A O 1
ATOM 1314 N N . LEU A 1 171 ? -11.617 7.969 -2.033 1 94.88 171 LEU A N 1
ATOM 1315 C CA . LEU A 1 171 ? -12.086 9.172 -2.719 1 94.88 171 LEU A CA 1
ATOM 1316 C C . LEU A 1 171 ? -12.922 10.039 -1.784 1 94.88 171 LEU A C 1
ATOM 1318 O O . LEU A 1 171 ? -12.727 11.258 -1.726 1 94.88 171 LEU A O 1
ATOM 1322 N N . ILE A 1 172 ? -13.852 9.43 -1.09 1 93.75 172 ILE A N 1
ATOM 1323 C CA . ILE A 1 172 ? -14.719 10.203 -0.209 1 93.75 172 ILE A CA 1
ATOM 1324 C C . ILE A 1 172 ? -13.898 10.773 0.951 1 93.75 172 ILE A C 1
ATOM 1326 O O . ILE A 1 172 ? -14.125 11.906 1.384 1 93.75 172 ILE A O 1
ATOM 1330 N N . LEU A 1 173 ? -13.023 9.992 1.497 1 93.88 173 LEU A N 1
ATOM 1331 C CA . LEU A 1 173 ? -12.164 10.484 2.568 1 93.88 173 LEU A CA 1
ATOM 1332 C C . LEU A 1 173 ? -11.312 11.656 2.088 1 93.88 173 LEU A C 1
ATOM 1334 O O . LEU A 1 173 ? -11.156 12.648 2.803 1 93.88 173 LEU A O 1
ATOM 1338 N N . GLY A 1 174 ? -10.773 11.539 0.903 1 92.25 174 GLY A N 1
ATOM 1339 C CA . GLY A 1 174 ? -9.984 12.633 0.335 1 92.25 174 GLY A CA 1
ATOM 1340 C C . GLY A 1 174 ? -10.789 13.898 0.132 1 92.25 174 GLY A C 1
ATOM 1341 O O . GLY A 1 174 ? -10.297 15 0.381 1 92.25 174 GLY A O 1
ATOM 1342 N N . HIS A 1 175 ? -11.938 13.688 -0.265 1 90.5 175 HIS A N 1
ATOM 1343 C CA . HIS A 1 175 ? -12.789 14.828 -0.561 1 90.5 175 HIS A CA 1
ATOM 1344 C C . HIS A 1 175 ? -13.242 15.523 0.719 1 90.5 175 HIS A C 1
ATOM 1346 O O . HIS A 1 175 ? -13.281 16.75 0.781 1 90.5 175 HIS A O 1
ATOM 1352 N N . PHE A 1 176 ? -13.539 14.812 1.746 1 90.19 176 PHE A N 1
ATOM 1353 C CA . PHE A 1 176 ? -14.086 15.383 2.967 1 90.19 176 PHE A CA 1
ATOM 1354 C C . PHE A 1 176 ? -13.047 15.398 4.078 1 90.19 176 PHE A C 1
ATOM 1356 O O . PHE A 1 176 ? -13.391 15.406 5.262 1 90.19 176 PHE A O 1
ATOM 1363 N N . ARG A 1 177 ? -11.859 15.398 3.676 1 89.25 177 ARG A N 1
ATOM 1364 C CA . ARG A 1 177 ? -10.789 15.312 4.664 1 89.25 177 ARG A CA 1
ATOM 1365 C C . ARG A 1 177 ? -10.836 16.5 5.625 1 89.25 177 ARG A C 1
ATOM 1367 O O . ARG A 1 177 ? -10.484 16.359 6.801 1 89.25 177 ARG A O 1
ATOM 1374 N N . HIS A 1 178 ? -11.266 17.609 5.191 1 89.56 178 HIS A N 1
ATOM 1375 C CA . HIS A 1 178 ? -11.273 18.812 6.016 1 89.56 178 HIS A CA 1
ATOM 1376 C C . HIS A 1 178 ? -12.266 18.688 7.164 1 89.56 178 HIS A C 1
ATOM 1378 O O . HIS A 1 178 ? -12.117 19.344 8.195 1 89.56 178 HIS A O 1
ATOM 1384 N N . TYR A 1 179 ? -13.234 17.766 6.961 1 87.31 179 TYR A N 1
ATOM 1385 C CA . TYR A 1 179 ? -14.219 17.562 8.016 1 87.31 179 TYR A CA 1
ATOM 1386 C C . TYR A 1 179 ? -13.719 16.562 9.055 1 87.31 179 TYR A C 1
ATOM 1388 O O . TYR A 1 179 ? -14.211 16.547 10.188 1 87.31 179 TYR A O 1
ATOM 1396 N N . ILE A 1 180 ? -12.766 15.789 8.68 1 88.5 180 ILE A N 1
ATOM 1397 C CA . ILE A 1 180 ? -12.297 14.703 9.531 1 88.5 180 ILE A CA 1
ATOM 1398 C C . ILE A 1 180 ? -11.07 15.156 10.312 1 88.5 180 ILE A C 1
ATOM 1400 O O . ILE A 1 180 ? -10.914 14.82 11.492 1 88.5 180 ILE A O 1
ATOM 1404 N N . ILE A 1 181 ? -10.281 15.93 9.625 1 88.25 181 ILE A N 1
ATOM 1405 C CA . ILE A 1 181 ? -8.992 16.328 10.18 1 88.25 181 ILE A CA 1
ATOM 1406 C C . ILE A 1 181 ? -9.203 17.391 11.258 1 88.25 181 ILE A C 1
ATOM 1408 O O . ILE A 1 181 ? -9.836 18.422 11 1 88.25 181 ILE A O 1
ATOM 1412 N N . VAL A 1 182 ? -8.75 16.969 12.406 1 73.25 182 VAL A N 1
ATOM 1413 C CA . VAL A 1 182 ? -8.781 17.938 13.5 1 73.25 182 VAL A CA 1
ATOM 1414 C C . VAL A 1 182 ? -7.555 18.844 13.414 1 73.25 182 VAL A C 1
ATOM 1416 O O . VAL A 1 182 ? -6.449 18.391 13.117 1 73.25 182 VAL A O 1
ATOM 1419 N N . LYS A 1 183 ? -7.73 20.25 13.398 1 60.81 183 LYS A N 1
ATOM 1420 C CA . LYS A 1 183 ? -6.664 21.25 13.391 1 60.81 183 LYS A CA 1
ATOM 1421 C C . LYS A 1 183 ? -5.828 21.156 14.672 1 60.81 183 LYS A C 1
ATOM 1423 O O . LYS A 1 183 ? -6.348 20.812 15.734 1 60.81 183 LYS A O 1
ATOM 1428 N N . MET B 1 1 ? 25.641 78.438 69.562 1 29.67 1 MET B N 1
ATOM 1429 C CA . MET B 1 1 ? 25.156 77.125 69.312 1 29.67 1 MET B CA 1
ATOM 1430 C C . MET B 1 1 ? 24.391 77.062 68 1 29.67 1 MET B C 1
ATOM 1432 O O . MET B 1 1 ? 23.359 77.688 67.812 1 29.67 1 MET B O 1
ATOM 1436 N N . ALA B 1 2 ? 25.047 76.938 66.938 1 40.53 2 ALA B N 1
ATOM 1437 C CA . ALA B 1 2 ? 24.609 77.188 65.625 1 40.53 2 ALA B CA 1
ATOM 1438 C C . ALA B 1 2 ? 23.516 76.188 65.188 1 40.53 2 ALA B C 1
ATOM 1440 O O . ALA B 1 2 ? 23.484 75.062 65.625 1 40.53 2 ALA B O 1
ATOM 1441 N N . PRO B 1 3 ? 22.344 76.688 64.75 1 41.97 3 PRO B N 1
ATOM 1442 C CA . PRO B 1 3 ? 21.172 75.875 64.438 1 41.97 3 PRO B CA 1
ATOM 1443 C C . PRO B 1 3 ? 21.469 74.812 63.375 1 41.97 3 PRO B C 1
ATOM 1445 O O . PRO B 1 3 ? 22.031 75.188 62.312 1 41.97 3 PRO B O 1
ATOM 1448 N N . VAL B 1 4 ? 21.875 73.688 63.625 1 42.97 4 VAL B N 1
ATOM 1449 C CA . VAL B 1 4 ? 22.234 72.625 62.719 1 42.97 4 VAL B CA 1
ATOM 1450 C C . VAL B 1 4 ? 21.031 72.25 61.844 1 42.97 4 VAL B C 1
ATOM 1452 O O . VAL B 1 4 ? 19.953 71.938 62.344 1 42.97 4 VAL B O 1
ATOM 1455 N N . GLU B 1 5 ? 20.859 72.938 60.781 1 35.03 5 GLU B N 1
ATOM 1456 C CA . GLU B 1 5 ? 19.812 72.75 59.781 1 35.03 5 GLU B CA 1
ATOM 1457 C C . GLU B 1 5 ? 19.766 71.312 59.344 1 35.03 5 GLU B C 1
ATOM 1459 O O . GLU B 1 5 ? 20.781 70.75 58.906 1 35.03 5 GLU B O 1
ATOM 1464 N N . ASP B 1 6 ? 18.969 70.438 59.875 1 32.97 6 ASP B N 1
ATOM 1465 C CA . ASP B 1 6 ? 18.719 69.062 59.625 1 32.97 6 ASP B CA 1
ATOM 1466 C C . ASP B 1 6 ? 18.344 68.812 58.188 1 32.97 6 ASP B C 1
ATOM 1468 O O . ASP B 1 6 ? 17.312 69.25 57.688 1 32.97 6 ASP B O 1
ATOM 1472 N N . ASP B 1 7 ? 19.203 68.875 57.25 1 33.88 7 ASP B N 1
ATOM 1473 C CA . ASP B 1 7 ? 19.047 68.562 55.844 1 33.88 7 ASP B CA 1
ATOM 1474 C C . ASP B 1 7 ? 18.422 67.188 55.625 1 33.88 7 ASP B C 1
ATOM 1476 O O . ASP B 1 7 ? 19.062 66.188 55.844 1 33.88 7 ASP B O 1
ATOM 1480 N N . THR B 1 8 ? 17.234 66.938 56.094 1 38.12 8 THR B N 1
ATOM 1481 C CA . THR B 1 8 ? 16.547 65.625 55.812 1 38.12 8 THR B CA 1
ATOM 1482 C C . THR B 1 8 ? 16.484 65.375 54.344 1 38.12 8 THR B C 1
ATOM 1484 O O . THR B 1 8 ? 15.805 66.062 53.594 1 38.12 8 THR B O 1
ATOM 1487 N N . THR B 1 9 ? 17.578 65.188 53.688 1 33.56 9 THR B N 1
ATOM 1488 C CA . THR B 1 9 ? 17.578 64.812 52.281 1 33.56 9 THR B CA 1
ATOM 1489 C C . THR B 1 9 ? 16.578 63.688 52.031 1 33.56 9 THR B C 1
ATOM 1491 O O . THR B 1 9 ? 16.641 62.656 52.719 1 33.56 9 THR B O 1
ATOM 1494 N N . TYR B 1 10 ? 15.352 63.969 51.656 1 34.84 10 TYR B N 1
ATOM 1495 C CA . TYR B 1 10 ? 14.32 63.062 51.156 1 34.84 10 TYR B CA 1
ATOM 1496 C C . TYR B 1 10 ? 14.898 62.094 50.094 1 34.84 10 TYR B C 1
ATOM 1498 O O . TYR B 1 10 ? 15.367 62.531 49.062 1 34.84 10 TYR B O 1
ATOM 1506 N N . ALA B 1 11 ? 15.727 61.219 50.531 1 32.59 11 ALA B N 1
ATOM 1507 C CA . ALA B 1 11 ? 16.203 60.219 49.594 1 32.59 11 ALA B CA 1
ATOM 1508 C C . ALA B 1 11 ? 15.047 59.656 48.781 1 32.59 11 ALA B C 1
ATOM 1510 O O . ALA B 1 11 ? 14.031 59.219 49.312 1 32.59 11 ALA B O 1
ATOM 1511 N N . ASP B 1 12 ? 14.688 60.281 47.656 1 30.78 12 ASP B N 1
ATOM 1512 C CA . ASP B 1 12 ? 13.789 59.719 46.656 1 30.78 12 ASP B CA 1
ATOM 1513 C C . ASP B 1 12 ? 14.062 58.25 46.438 1 30.78 12 ASP B C 1
ATOM 1515 O O . ASP B 1 12 ? 15.164 57.844 46.062 1 30.78 12 ASP B O 1
ATOM 1519 N N . GLU B 1 13 ? 13.648 57.438 47.375 1 33.53 13 GLU B N 1
ATOM 1520 C CA . GLU B 1 13 ? 13.711 56 47.125 1 33.53 13 GLU B CA 1
ATOM 1521 C C . GLU B 1 13 ? 13.234 55.656 45.719 1 33.53 13 GLU B C 1
ATOM 1523 O O . GLU B 1 13 ? 12.055 55.875 45.406 1 33.53 13 GLU B O 1
ATOM 1528 N N . THR B 1 14 ? 13.984 56.062 44.688 1 34.31 14 THR B N 1
ATOM 1529 C CA . THR B 1 14 ? 13.727 55.469 43.375 1 34.31 14 THR B CA 1
ATOM 1530 C C . THR B 1 14 ? 13.352 54 43.531 1 34.31 14 THR B C 1
ATOM 1532 O O . THR B 1 14 ? 14.141 53.219 44.062 1 34.31 14 THR B O 1
ATOM 1535 N N . VAL B 1 15 ? 12.141 53.688 43.938 1 33.72 15 VAL B N 1
ATOM 1536 C CA . VAL B 1 15 ? 11.617 52.312 43.812 1 33.72 15 VAL B CA 1
ATOM 1537 C C . VAL B 1 15 ? 12.016 51.75 42.469 1 33.72 15 VAL B C 1
ATOM 1539 O O . VAL B 1 15 ? 11.625 52.281 41.406 1 33.72 15 VAL B O 1
ATOM 1542 N N . ASP B 1 16 ? 13.297 51.469 42.281 1 28.3 16 ASP B N 1
ATOM 1543 C CA . ASP B 1 16 ? 13.664 50.625 41.125 1 28.3 16 ASP B CA 1
ATOM 1544 C C . ASP B 1 16 ? 12.625 49.531 40.906 1 28.3 16 ASP B C 1
ATOM 1546 O O . ASP B 1 16 ? 12.461 48.656 41.75 1 28.3 16 ASP B O 1
ATOM 1550 N N . ASP B 1 17 ? 11.414 49.875 40.438 1 31.09 17 ASP B N 1
ATOM 1551 C CA . ASP B 1 17 ? 10.523 48.875 39.844 1 31.09 17 ASP B CA 1
ATOM 1552 C C . ASP B 1 17 ? 11.297 47.906 38.969 1 31.09 17 ASP B C 1
ATOM 1554 O O . ASP B 1 17 ? 11.641 48.219 37.844 1 31.09 17 ASP B O 1
ATOM 1558 N N . THR B 1 18 ? 12.383 47.375 39.469 1 29.05 18 THR B N 1
ATOM 1559 C CA . THR B 1 18 ? 12.844 46.188 38.75 1 29.05 18 THR B CA 1
ATOM 1560 C C . THR B 1 18 ? 11.664 45.312 38.344 1 29.05 18 THR B C 1
ATOM 1562 O O . THR B 1 18 ? 10.984 44.75 39.188 1 29.05 18 THR B O 1
ATOM 1565 N N . TYR B 1 19 ? 10.812 45.812 37.438 1 28.09 19 TYR B N 1
ATOM 1566 C CA . TYR B 1 19 ? 9.984 44.844 36.688 1 28.09 19 TYR B CA 1
ATOM 1567 C C . TYR B 1 19 ? 10.719 43.531 36.5 1 28.09 19 TYR B C 1
ATOM 1569 O O . TYR B 1 19 ? 11.789 43.5 35.906 1 28.09 19 TYR B O 1
ATOM 1577 N N . ALA B 1 20 ? 10.914 42.812 37.562 1 28.25 20 ALA B N 1
ATOM 1578 C CA . ALA B 1 20 ? 11.242 41.406 37.312 1 28.25 20 ALA B CA 1
ATOM 1579 C C . ALA B 1 20 ? 10.57 40.938 36.031 1 28.25 20 ALA B C 1
ATOM 1581 O O . ALA B 1 20 ? 9.344 40.906 35.938 1 28.25 20 ALA B O 1
ATOM 1582 N N . SER B 1 21 ? 11.07 41.406 34.875 1 28.69 21 SER B N 1
ATOM 1583 C CA . SER B 1 21 ? 10.766 40.625 33.688 1 28.69 21 SER B CA 1
ATOM 1584 C C . SER B 1 21 ? 10.641 39.156 34 1 28.69 21 SER B C 1
ATOM 1586 O O . SER B 1 21 ? 11.633 38.5 34.344 1 28.69 21 SER B O 1
ATOM 1588 N N . THR B 1 22 ? 9.672 38.781 34.781 1 28.86 22 THR B N 1
ATOM 1589 C CA . THR B 1 22 ? 9.367 37.344 34.719 1 28.86 22 THR B CA 1
ATOM 1590 C C . THR B 1 22 ? 9.555 36.812 33.312 1 28.86 22 THR B C 1
ATOM 1592 O O . THR B 1 22 ? 8.812 37.188 32.375 1 28.86 22 THR B O 1
ATOM 1595 N N . ASN B 1 23 ? 10.805 36.781 32.844 1 26.19 23 ASN B N 1
ATOM 1596 C CA . ASN B 1 23 ? 11.023 35.844 31.734 1 26.19 23 ASN B CA 1
ATOM 1597 C C . ASN B 1 23 ? 10.07 34.656 31.812 1 26.19 23 ASN B C 1
ATOM 1599 O O . ASN B 1 23 ? 10.227 33.781 32.656 1 26.19 23 ASN B O 1
ATOM 1603 N N . TYR B 1 24 ? 8.773 34.875 31.812 1 27.23 24 TYR B N 1
ATOM 1604 C CA . TYR B 1 24 ? 7.988 33.75 31.359 1 27.23 24 TYR B CA 1
ATOM 1605 C C . TYR B 1 24 ? 8.758 32.938 30.297 1 27.23 24 TYR B C 1
ATOM 1607 O O . TYR B 1 24 ? 8.906 33.406 29.172 1 27.23 24 TYR B O 1
ATOM 1615 N N . GLY B 1 25 ? 9.977 32.531 30.656 1 27.28 25 GLY B N 1
ATOM 1616 C CA . GLY B 1 25 ? 10.492 31.516 29.75 1 27.28 25 GLY B CA 1
ATOM 1617 C C . GLY B 1 25 ? 9.398 30.75 29.031 1 27.28 25 GLY B C 1
ATOM 1618 O O . GLY B 1 25 ? 8.492 30.188 29.672 1 27.28 25 GLY B O 1
ATOM 1619 N N . ASN B 1 26 ? 8.852 31.375 28 1 27.11 26 ASN B N 1
ATOM 1620 C CA . ASN B 1 26 ? 8.094 30.562 27.047 1 27.11 26 ASN B CA 1
ATOM 1621 C C . ASN B 1 26 ? 8.531 29.094 27.094 1 27.11 26 ASN B C 1
ATOM 1623 O O . ASN B 1 26 ? 9.602 28.75 26.594 1 27.11 26 ASN B O 1
ATOM 1627 N N . SER B 1 27 ? 8.578 28.531 28.25 1 29.81 27 SER B N 1
ATOM 1628 C CA . SER B 1 27 ? 8.516 27.078 28.156 1 29.81 27 SER B CA 1
ATOM 1629 C C . SER B 1 27 ? 7.637 26.641 26.984 1 29.81 27 SER B C 1
ATOM 1631 O O . SER B 1 27 ? 6.41 26.703 27.078 1 29.81 27 SER B O 1
ATOM 1633 N N . THR B 1 28 ? 7.863 27.156 25.812 1 30.52 28 THR B N 1
ATOM 1634 C CA . THR B 1 28 ? 7.32 26.375 24.703 1 30.52 28 THR B CA 1
ATOM 1635 C C . THR B 1 28 ? 7.062 24.938 25.141 1 30.52 28 THR B C 1
ATOM 1637 O O . THR B 1 28 ? 7.996 24.203 25.484 1 30.52 28 THR B O 1
ATOM 1640 N N . VAL B 1 29 ? 6.191 24.703 26.016 1 31.55 29 VAL B N 1
ATOM 1641 C CA . VAL B 1 29 ? 5.594 23.375 26.094 1 31.55 29 VAL B CA 1
ATOM 1642 C C . VAL B 1 29 ? 5.707 22.672 24.75 1 31.55 29 VAL B C 1
ATOM 1644 O O . VAL B 1 29 ? 4.953 22.984 23.812 1 31.55 29 VAL B O 1
ATOM 1647 N N . THR B 1 30 ? 6.828 22.719 24.141 1 31.58 30 THR B N 1
ATOM 1648 C CA . THR B 1 30 ? 6.953 21.688 23.109 1 31.58 30 THR B CA 1
ATOM 1649 C C . THR B 1 30 ? 6.195 20.438 23.516 1 31.58 30 THR B C 1
ATOM 1651 O O . THR B 1 30 ? 6.457 19.859 24.578 1 31.58 30 THR B O 1
ATOM 1654 N N . SER B 1 31 ? 4.906 20.5 23.75 1 33.75 31 SER B N 1
ATOM 1655 C CA . SER B 1 31 ? 4.246 19.203 23.734 1 33.75 31 SER B CA 1
ATOM 1656 C C . SER B 1 31 ? 5.172 18.109 23.203 1 33.75 31 SER B C 1
ATOM 1658 O O . SER B 1 31 ? 5.512 18.109 22.016 1 33.75 31 SER B O 1
ATOM 1660 N N . GLY B 1 32 ? 6.223 17.875 23.719 1 37.59 32 GLY B N 1
ATOM 1661 C CA . GLY B 1 32 ? 7.246 16.859 23.547 1 37.59 32 GLY B CA 1
ATOM 1662 C C . GLY B 1 32 ? 6.703 15.555 22.984 1 37.59 32 GLY B C 1
ATOM 1663 O O . GLY B 1 32 ? 6.25 14.688 23.734 1 37.59 32 GLY B O 1
ATOM 1664 N N . LYS B 1 33 ? 5.809 15.688 22.047 1 48.62 33 LYS B N 1
ATOM 1665 C CA . LYS B 1 33 ? 5.539 14.406 21.391 1 48.62 33 LYS B CA 1
ATOM 1666 C C . LYS B 1 33 ? 6.746 13.477 21.5 1 48.62 33 LYS B C 1
ATOM 1668 O O . LYS B 1 33 ? 7.855 13.844 21.125 1 48.62 33 LYS B O 1
ATOM 1673 N N . LYS B 1 34 ? 6.754 12.562 22.438 1 52.06 34 LYS B N 1
ATOM 1674 C CA . LYS B 1 34 ? 7.688 11.492 22.797 1 52.06 34 LYS B CA 1
ATOM 1675 C C . LYS B 1 34 ? 8.289 10.852 21.547 1 52.06 34 LYS B C 1
ATOM 1677 O O . LYS B 1 34 ? 7.59 10.188 20.781 1 52.06 34 LYS B O 1
ATOM 1682 N N . GLU B 1 35 ? 9.281 11.461 21.047 1 63.06 35 GLU B N 1
ATOM 1683 C CA . GLU B 1 35 ? 10.062 10.773 20.031 1 63.06 35 GLU B CA 1
ATOM 1684 C C . GLU B 1 35 ? 10.461 9.375 20.484 1 63.06 35 GLU B C 1
ATOM 1686 O O . GLU B 1 35 ? 10.719 9.148 21.672 1 63.06 35 GLU B O 1
ATOM 1691 N N . ASN B 1 36 ? 10.078 8.492 19.797 1 64.25 36 ASN B N 1
ATOM 1692 C CA . ASN B 1 36 ? 10.523 7.141 20.094 1 64.25 36 ASN B CA 1
ATOM 1693 C C . ASN B 1 36 ? 12.023 7.098 20.375 1 64.25 36 ASN B C 1
ATOM 1695 O O . ASN B 1 36 ? 12.828 7.488 19.516 1 64.25 36 ASN B O 1
ATOM 1699 N N . PRO B 1 37 ? 12.359 6.852 21.672 1 73.25 37 PRO B N 1
ATOM 1700 C CA . PRO B 1 37 ? 13.773 6.855 22.031 1 73.25 37 PRO B CA 1
ATOM 1701 C C . PRO B 1 37 ? 14.625 5.98 21.109 1 73.25 37 PRO B C 1
ATOM 1703 O O . PRO B 1 37 ? 15.781 6.309 20.844 1 73.25 37 PRO B O 1
ATOM 1706 N N . ILE B 1 38 ? 14.039 4.93 20.656 1 70.62 38 ILE B N 1
ATOM 1707 C CA . ILE B 1 38 ? 14.789 4.023 19.781 1 70.62 38 ILE B CA 1
ATOM 1708 C C . ILE B 1 38 ? 15.125 4.727 18.469 1 70.62 38 ILE B C 1
ATOM 1710 O O . ILE B 1 38 ? 16.25 4.648 17.984 1 70.62 38 ILE B O 1
ATOM 1714 N N . LEU B 1 39 ? 14.242 5.402 17.922 1 77.5 39 LEU B N 1
ATOM 1715 C CA . LEU B 1 39 ? 14.469 6.082 16.641 1 77.5 39 LEU B CA 1
ATOM 1716 C C . LEU B 1 39 ? 15.438 7.246 16.812 1 77.5 39 LEU B C 1
ATOM 1718 O O . LEU B 1 39 ? 16.266 7.504 15.938 1 77.5 39 LEU B O 1
ATOM 1722 N N . LYS B 1 40 ? 15.328 7.945 17.969 1 76.19 40 LYS B N 1
ATOM 1723 C CA . LYS B 1 40 ? 16.266 9.039 18.219 1 76.19 40 LYS B CA 1
ATOM 1724 C C . LYS B 1 40 ? 17.703 8.539 18.266 1 76.19 40 LYS B C 1
ATOM 1726 O O . LYS B 1 40 ? 18.609 9.164 17.719 1 76.19 40 LYS B O 1
ATOM 1731 N N . LYS B 1 41 ? 17.797 7.418 18.875 1 77.38 41 LYS B N 1
ATOM 1732 C CA . LYS B 1 41 ? 19.141 6.836 18.969 1 77.38 41 LYS B CA 1
ATOM 1733 C C . LYS B 1 41 ? 19.641 6.41 17.594 1 77.38 41 LYS B C 1
ATOM 1735 O O . LYS B 1 41 ? 20.828 6.574 17.297 1 77.38 41 LYS B O 1
ATOM 1740 N N . CYS B 1 42 ? 18.703 5.969 16.703 1 78.38 42 CYS B N 1
ATOM 1741 C CA . CYS B 1 42 ? 19.094 5.441 15.398 1 78.38 42 CYS B CA 1
ATOM 1742 C C . CYS B 1 42 ? 19.422 6.57 14.43 1 78.38 42 CYS B C 1
ATOM 1744 O O . CYS B 1 42 ? 20.266 6.418 13.555 1 78.38 42 CYS B O 1
ATOM 1746 N N . PHE B 1 43 ? 18.828 7.691 14.688 1 81.56 43 PHE B N 1
ATOM 1747 C CA . PHE B 1 43 ? 18.969 8.727 13.664 1 81.56 43 PHE B CA 1
ATOM 1748 C C . PHE B 1 43 ? 19.703 9.938 14.227 1 81.56 43 PHE B C 1
ATOM 1750 O O . PHE B 1 43 ? 19.578 11.047 13.688 1 81.56 43 PHE B O 1
ATOM 1757 N N . VAL B 1 44 ? 20.469 9.812 15.289 1 78.75 44 VAL B N 1
ATOM 1758 C CA . VAL B 1 44 ? 21.219 10.891 15.922 1 78.75 44 VAL B CA 1
ATOM 1759 C C . VAL B 1 44 ? 22.203 11.484 14.922 1 78.75 44 VAL B C 1
ATOM 1761 O O . VAL B 1 44 ? 22.406 12.695 14.883 1 78.75 44 VAL B O 1
ATOM 1764 N N . SER B 1 45 ? 22.766 10.641 14.188 1 79.88 45 SER B N 1
ATOM 1765 C CA . SER B 1 45 ? 23.75 11.094 13.203 1 79.88 45 SER B CA 1
ATOM 1766 C C . SER B 1 45 ? 23.094 11.938 12.117 1 79.88 45 SER B C 1
ATOM 1768 O O . SER B 1 45 ? 23.781 12.711 11.43 1 79.88 45 SER B O 1
ATOM 1770 N N . CYS B 1 46 ? 21.875 11.836 11.938 1 80.44 46 CYS B N 1
ATOM 1771 C CA . CYS B 1 46 ? 21.172 12.531 10.867 1 80.44 46 CYS B CA 1
ATOM 1772 C C . CYS B 1 46 ? 20.578 13.836 11.375 1 80.44 46 CYS B C 1
ATOM 1774 O O . CYS B 1 46 ? 20.062 14.633 10.586 1 80.44 46 CYS B O 1
ATOM 1776 N N . GLU B 1 47 ? 20.688 14.062 12.641 1 82.88 47 GLU B N 1
ATOM 1777 C CA . GLU B 1 47 ? 20.031 15.211 13.242 1 82.88 47 GLU B CA 1
ATOM 1778 C C . GLU B 1 47 ? 20.672 16.516 12.773 1 82.88 47 GLU B C 1
ATOM 1780 O O . GLU B 1 47 ? 19.984 17.547 12.688 1 82.88 47 GLU B O 1
ATOM 1785 N N . SER B 1 48 ? 21.938 16.438 12.438 1 84.88 48 SER B N 1
ATOM 1786 C CA . SER B 1 48 ? 22.625 17.656 11.992 1 84.88 48 SER B CA 1
ATOM 1787 C C . SER B 1 48 ? 22.094 18.125 10.641 1 84.88 48 SER B C 1
ATOM 1789 O O . SER B 1 48 ? 22.094 19.312 10.352 1 84.88 48 SER B O 1
ATOM 1791 N N . ASP B 1 49 ? 21.688 17.156 9.797 1 90.94 49 ASP B N 1
ATOM 1792 C CA . ASP B 1 49 ? 21.109 17.469 8.484 1 90.94 49 ASP B CA 1
ATOM 1793 C C . ASP B 1 49 ? 19.906 16.578 8.195 1 90.94 49 ASP B C 1
ATOM 1795 O O . ASP B 1 49 ? 19.938 15.742 7.289 1 90.94 49 ASP B O 1
ATOM 1799 N N . ALA B 1 50 ? 18.906 16.906 8.914 1 87.94 50 ALA B N 1
ATOM 1800 C CA . ALA B 1 50 ? 17.703 16.062 8.859 1 87.94 50 ALA B CA 1
ATOM 1801 C C . ALA B 1 50 ? 17.078 16.109 7.473 1 87.94 50 ALA B C 1
ATOM 1803 O O . ALA B 1 50 ? 16.797 15.062 6.875 1 87.94 50 ALA B O 1
ATOM 1804 N N . LEU B 1 51 ? 16.875 17.266 6.922 1 90.31 51 LEU B N 1
ATOM 1805 C CA . LEU B 1 51 ? 16.25 17.422 5.613 1 90.31 51 LEU B CA 1
ATOM 1806 C C . LEU B 1 51 ? 17.094 16.75 4.527 1 90.31 51 LEU B C 1
ATOM 1808 O O . LEU B 1 51 ? 16.562 16.016 3.691 1 90.31 51 LEU B O 1
ATOM 1812 N N . GLY B 1 52 ? 18.359 17 4.582 1 91.94 52 GLY B N 1
ATOM 1813 C CA . GLY B 1 52 ? 19.25 16.391 3.617 1 91.94 52 GLY B CA 1
ATOM 1814 C C . GLY B 1 52 ? 19.281 14.875 3.699 1 91.94 52 GLY B C 1
ATOM 1815 O O . GLY B 1 52 ? 19.344 14.195 2.674 1 91.94 52 GLY B O 1
ATOM 1816 N N . SER B 1 53 ? 19.266 14.391 4.883 1 92.31 53 SER B N 1
ATOM 1817 C CA . SER B 1 53 ? 19.297 12.945 5.086 1 92.31 53 SER B CA 1
ATOM 1818 C C . SER B 1 53 ? 18.062 12.281 4.488 1 92.31 53 SER B C 1
ATOM 1820 O O . SER B 1 53 ? 18.156 11.219 3.873 1 92.31 53 SER B O 1
ATOM 1822 N N . VAL B 1 54 ? 16.922 12.891 4.691 1 93.88 54 VAL B N 1
ATOM 1823 C CA . VAL B 1 54 ? 15.68 12.344 4.137 1 93.88 54 VAL B CA 1
ATOM 1824 C C . VAL B 1 54 ? 15.758 12.344 2.611 1 93.88 54 VAL B C 1
ATOM 1826 O O . VAL B 1 54 ? 15.422 11.352 1.966 1 93.88 54 VAL B O 1
ATOM 1829 N N . HIS B 1 55 ? 16.25 13.383 2.027 1 93.88 55 HIS B N 1
ATOM 1830 C CA . HIS B 1 55 ? 16.328 13.484 0.575 1 93.88 55 HIS B CA 1
ATOM 1831 C C . HIS B 1 55 ? 17.359 12.516 0.013 1 93.88 55 HIS B C 1
ATOM 1833 O O . HIS B 1 55 ? 17.172 11.953 -1.069 1 93.88 55 HIS B O 1
ATOM 1839 N N . ARG B 1 56 ? 18.406 12.359 0.735 1 94.06 56 ARG B N 1
ATOM 1840 C CA . ARG B 1 56 ? 19.406 11.391 0.301 1 94.06 56 ARG B CA 1
ATOM 1841 C C . ARG B 1 56 ? 18.859 9.969 0.372 1 94.06 56 ARG B C 1
ATOM 1843 O O . ARG B 1 56 ? 19.094 9.164 -0.538 1 94.06 56 ARG B O 1
ATOM 1850 N N . ALA B 1 57 ? 18.219 9.656 1.474 1 95.62 57 ALA B N 1
ATOM 1851 C CA . ALA B 1 57 ? 17.594 8.344 1.599 1 95.62 57 ALA B CA 1
ATOM 1852 C C . ALA B 1 57 ? 16.594 8.094 0.463 1 95.62 57 ALA B C 1
ATOM 1854 O O . ALA B 1 57 ? 16.547 7 -0.1 1 95.62 57 ALA B O 1
ATOM 1855 N N . TRP B 1 58 ? 15.805 9.086 0.105 1 97.06 58 TRP B N 1
ATOM 1856 C CA . TRP B 1 58 ? 14.836 8.961 -0.982 1 97.06 58 TRP B CA 1
ATOM 1857 C C . TRP B 1 58 ? 15.547 8.781 -2.32 1 97.06 58 TRP B C 1
ATOM 1859 O O . TRP B 1 58 ? 15.125 7.973 -3.148 1 97.06 58 TRP B O 1
ATOM 1869 N N . ALA B 1 59 ? 16.609 9.516 -2.525 1 96.81 59 ALA B N 1
ATOM 1870 C CA . ALA B 1 59 ? 17.344 9.414 -3.783 1 96.81 59 ALA B CA 1
ATOM 1871 C C . ALA B 1 59 ? 17.891 8.008 -3.996 1 96.81 59 ALA B C 1
ATOM 1873 O O . ALA B 1 59 ? 17.797 7.461 -5.098 1 96.81 59 ALA B O 1
ATOM 1874 N N . VAL B 1 60 ? 18.422 7.434 -2.969 1 97.38 60 VAL B N 1
ATOM 1875 C CA . VAL B 1 60 ? 18.922 6.066 -3.051 1 97.38 60 VAL B CA 1
ATOM 1876 C C . VAL B 1 60 ? 17.766 5.109 -3.318 1 97.38 60 VAL B C 1
ATOM 1878 O O . VAL B 1 60 ? 17.875 4.195 -4.141 1 97.38 60 VAL B O 1
ATOM 1881 N N . THR B 1 61 ? 16.672 5.293 -2.615 1 98.19 61 THR B N 1
ATOM 1882 C CA . THR B 1 61 ? 15.492 4.441 -2.803 1 98.19 61 THR B CA 1
ATOM 1883 C C . THR B 1 61 ? 14.992 4.527 -4.242 1 98.19 61 THR B C 1
ATOM 1885 O O . THR B 1 61 ? 14.656 3.506 -4.848 1 98.19 61 THR B O 1
ATOM 1888 N N . VAL B 1 62 ? 14.984 5.699 -4.789 1 98.12 62 VAL B N 1
ATOM 1889 C CA . VAL B 1 62 ? 14.523 5.898 -6.16 1 98.12 62 VAL B CA 1
ATOM 1890 C C . VAL B 1 62 ? 15.438 5.164 -7.129 1 98.12 62 VAL B C 1
ATOM 1892 O O . VAL B 1 62 ? 14.977 4.543 -8.094 1 98.12 62 VAL B O 1
ATOM 1895 N N . LEU B 1 63 ? 16.703 5.234 -6.875 1 97.5 63 LEU B N 1
ATOM 1896 C CA . LEU B 1 63 ? 17.656 4.531 -7.73 1 97.5 63 LEU B CA 1
ATOM 1897 C C . LEU B 1 63 ? 17.344 3.037 -7.766 1 97.5 63 LEU B C 1
ATOM 1899 O O . LEU B 1 63 ? 17.312 2.434 -8.836 1 97.5 63 LEU B O 1
ATOM 1903 N N . PHE B 1 64 ? 17.094 2.518 -6.648 1 98.06 64 PHE B N 1
ATOM 1904 C CA . PHE B 1 64 ? 16.781 1.092 -6.578 1 98.06 64 PHE B CA 1
ATOM 1905 C C . PHE B 1 64 ? 15.414 0.799 -7.176 1 98.06 64 PHE B C 1
ATOM 1907 O O . PHE B 1 64 ? 15.188 -0.288 -7.711 1 98.06 64 PHE B O 1
ATOM 1914 N N . MET B 1 65 ? 14.484 1.726 -7.062 1 98.06 65 MET B N 1
ATOM 1915 C CA . MET B 1 65 ? 13.172 1.54 -7.664 1 98.06 65 MET B CA 1
ATOM 1916 C C . MET B 1 65 ? 13.273 1.496 -9.188 1 98.06 65 MET B C 1
ATOM 1918 O O . MET B 1 65 ? 12.562 0.723 -9.836 1 98.06 65 MET B O 1
ATOM 1922 N N . VAL B 1 66 ? 14.148 2.285 -9.75 1 97 66 VAL B N 1
ATOM 1923 C CA . VAL B 1 66 ? 14.344 2.283 -11.195 1 97 66 VAL B CA 1
ATOM 1924 C C . VAL B 1 66 ? 14.984 0.965 -11.633 1 97 66 VAL B C 1
ATOM 1926 O O . VAL B 1 66 ? 14.562 0.357 -12.617 1 97 66 VAL B O 1
ATOM 1929 N N . LEU B 1 67 ? 15.953 0.551 -10.875 1 97.31 67 LEU B N 1
ATOM 1930 C CA . LEU B 1 67 ? 16.562 -0.743 -11.156 1 97.31 67 LEU B CA 1
ATOM 1931 C C . LEU B 1 67 ? 15.539 -1.865 -11.055 1 97.31 67 LEU B C 1
ATOM 1933 O O . LEU B 1 67 ? 15.5 -2.762 -11.898 1 97.31 67 LEU B O 1
ATOM 1937 N N . PHE B 1 68 ? 14.758 -1.802 -10.023 1 97.62 68 PHE B N 1
ATOM 1938 C CA . PHE B 1 68 ? 13.711 -2.797 -9.82 1 97.62 68 PHE B CA 1
ATOM 1939 C C . PHE B 1 68 ? 12.734 -2.797 -10.992 1 97.62 68 PHE B C 1
ATOM 1941 O O . PHE B 1 68 ? 12.289 -3.857 -11.438 1 97.62 68 PHE B O 1
ATOM 1948 N N . PHE B 1 69 ? 12.422 -1.656 -11.453 1 96.69 69 PHE B N 1
ATOM 1949 C CA . PHE B 1 69 ? 11.523 -1.527 -12.594 1 96.69 69 PHE B CA 1
ATOM 1950 C C . PHE B 1 69 ? 12.07 -2.283 -13.797 1 96.69 69 PHE B C 1
ATOM 1952 O O . PHE B 1 69 ? 11.352 -3.066 -14.422 1 96.69 69 PHE B O 1
ATOM 1959 N N . ILE B 1 70 ? 13.281 -2.123 -14.062 1 96.56 70 ILE B N 1
ATOM 1960 C CA . ILE B 1 70 ? 13.914 -2.764 -15.211 1 96.56 70 ILE B CA 1
ATOM 1961 C C . ILE B 1 70 ? 13.93 -4.277 -15.016 1 96.56 70 ILE B C 1
ATOM 1963 O O . ILE B 1 70 ? 13.492 -5.027 -15.891 1 96.56 70 ILE B O 1
ATOM 1967 N N . VAL B 1 71 ? 14.352 -4.738 -13.891 1 96.25 71 VAL B N 1
ATOM 1968 C CA . VAL B 1 71 ? 14.484 -6.164 -13.609 1 96.25 71 VAL B CA 1
ATOM 1969 C C . VAL B 1 71 ? 13.102 -6.816 -13.602 1 96.25 71 VAL B C 1
ATOM 1971 O O . VAL B 1 71 ? 12.938 -7.949 -14.062 1 96.25 71 VAL B O 1
ATOM 1974 N N . ALA B 1 72 ? 12.133 -6.113 -13.055 1 95.44 72 ALA B N 1
ATOM 1975 C CA . ALA B 1 72 ? 10.781 -6.656 -12.977 1 95.44 72 ALA B CA 1
ATOM 1976 C C . ALA B 1 72 ? 10.195 -6.879 -14.375 1 95.44 72 ALA B C 1
ATOM 1978 O O . ALA B 1 72 ? 9.516 -7.879 -14.617 1 95.44 72 ALA B O 1
ATOM 1979 N N . ILE B 1 73 ? 10.469 -5.977 -15.258 1 94.12 73 ILE B N 1
ATOM 1980 C CA . ILE B 1 73 ? 9.984 -6.117 -16.625 1 94.12 73 ILE B CA 1
ATOM 1981 C C . ILE B 1 73 ? 10.656 -7.312 -17.297 1 94.12 73 ILE B C 1
ATOM 1983 O O . ILE B 1 73 ? 10 -8.117 -17.969 1 94.12 73 ILE B O 1
ATOM 1987 N N . ILE B 1 74 ? 11.938 -7.445 -17.141 1 92.81 74 ILE B N 1
ATOM 1988 C CA . ILE B 1 74 ? 12.68 -8.57 -17.703 1 92.81 74 ILE B CA 1
ATOM 1989 C C . ILE B 1 74 ? 12.133 -9.883 -17.141 1 92.81 74 ILE B C 1
ATOM 1991 O O . ILE B 1 74 ? 11.898 -10.836 -17.891 1 92.81 74 ILE B O 1
ATOM 1995 N N . GLU B 1 75 ? 11.914 -9.906 -15.828 1 91.12 75 GLU B N 1
ATOM 1996 C CA . GLU B 1 75 ? 11.406 -11.109 -15.164 1 91.12 75 GLU B CA 1
ATOM 1997 C C . GLU B 1 75 ? 10.008 -11.469 -15.672 1 91.12 75 GLU B C 1
ATOM 1999 O O . GLU B 1 75 ? 9.727 -12.633 -15.945 1 91.12 75 GLU B O 1
ATOM 2004 N N . ALA B 1 76 ? 9.195 -10.5 -15.766 1 89.38 76 ALA B N 1
ATOM 2005 C CA . ALA B 1 76 ? 7.836 -10.742 -16.266 1 89.38 76 ALA B CA 1
ATOM 2006 C C . ALA B 1 76 ? 7.863 -11.344 -17.656 1 89.38 76 ALA B C 1
ATOM 2008 O O . ALA B 1 76 ? 7.09 -12.258 -17.969 1 89.38 76 ALA B O 1
ATOM 2009 N N . ASN B 1 77 ? 8.734 -10.875 -18.484 1 89.31 77 ASN B N 1
ATOM 2010 C CA . ASN B 1 77 ? 8.852 -11.398 -19.844 1 89.31 77 ASN B CA 1
ATOM 2011 C C . ASN B 1 77 ? 9.375 -12.836 -19.844 1 89.31 77 ASN B C 1
ATOM 2013 O O . ASN B 1 77 ? 8.945 -13.648 -20.656 1 89.31 77 ASN B O 1
ATOM 2017 N N . GLN B 1 78 ? 10.234 -13.172 -18.9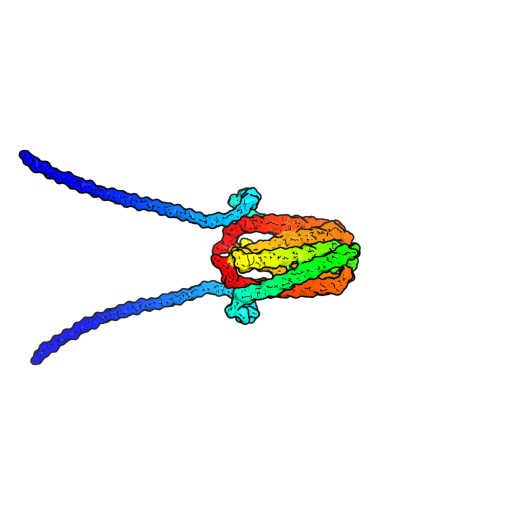84 1 86.75 78 GLN B N 1
ATOM 2018 C CA . GLN B 1 78 ? 10.789 -14.516 -18.906 1 86.75 78 GLN B CA 1
ATOM 2019 C C . GLN B 1 78 ? 9.742 -15.516 -18.422 1 86.75 78 GLN B C 1
ATOM 2021 O O . GLN B 1 78 ? 9.68 -16.641 -18.922 1 86.75 78 GLN B O 1
ATOM 2026 N N . ILE B 1 79 ? 8.977 -15.055 -17.5 1 83.75 79 ILE B N 1
ATOM 2027 C CA . ILE B 1 79 ? 7.949 -15.922 -16.922 1 83.75 79 ILE B CA 1
ATOM 2028 C C . ILE B 1 79 ? 6.797 -16.078 -17.922 1 83.75 79 ILE B C 1
ATOM 2030 O O . ILE B 1 79 ? 6.188 -17.141 -18.016 1 83.75 79 ILE B O 1
ATOM 2034 N N . SER B 1 80 ? 6.434 -15.078 -18.625 1 81.94 80 SER B N 1
ATOM 2035 C CA . SER B 1 80 ? 5.34 -15.109 -19.594 1 81.94 80 SER B CA 1
ATOM 2036 C C . SER B 1 80 ? 5.605 -16.125 -20.703 1 81.94 80 SER B C 1
ATOM 2038 O O . SER B 1 80 ? 4.668 -16.672 -21.281 1 81.94 80 SER B O 1
ATOM 2040 N N . ASP B 1 81 ? 6.75 -16.453 -20.891 1 75.94 81 ASP B N 1
ATOM 2041 C CA . ASP B 1 81 ? 7.141 -17.375 -21.953 1 75.94 81 ASP B CA 1
ATOM 2042 C C . ASP B 1 81 ? 6.988 -18.828 -21.5 1 75.94 81 ASP B C 1
ATOM 2044 O O . ASP B 1 81 ? 6.949 -19.75 -22.328 1 75.94 81 ASP B O 1
ATOM 2048 N N . ASP B 1 82 ? 6.863 -18.922 -20.234 1 67.88 82 ASP B N 1
ATOM 2049 C CA . ASP B 1 82 ? 6.742 -20.281 -19.719 1 67.88 82 ASP B CA 1
ATOM 2050 C C . ASP B 1 82 ? 5.277 -20.656 -19.531 1 67.88 82 ASP B C 1
ATOM 2052 O O . ASP B 1 82 ? 4.551 -20 -18.766 1 67.88 82 ASP B O 1
ATOM 2056 N N . GLU B 1 83 ? 4.766 -21.547 -20.266 1 61.75 83 GLU B N 1
ATOM 2057 C CA . GLU B 1 83 ? 3.377 -22 -20.297 1 61.75 83 GLU B CA 1
ATOM 2058 C C . GLU B 1 83 ? 2.949 -22.547 -18.938 1 61.75 83 GLU B C 1
ATOM 2060 O O . GLU B 1 83 ? 1.762 -22.547 -18.609 1 61.75 83 GLU B O 1
ATOM 2065 N N . GLU B 1 84 ? 3.951 -23.094 -18.234 1 58.78 84 GLU B N 1
ATOM 2066 C CA . GLU B 1 84 ? 3.6 -23.75 -16.984 1 58.78 84 GLU B CA 1
ATOM 2067 C C . GLU B 1 84 ? 3.432 -22.734 -15.852 1 58.78 84 GLU B C 1
ATOM 2069 O O . GLU B 1 84 ? 2.938 -23.078 -14.773 1 58.78 84 GLU B O 1
ATOM 2074 N N . VAL B 1 85 ? 3.756 -21.484 -16.219 1 58.66 85 VAL B N 1
ATOM 2075 C CA . VAL B 1 85 ? 3.951 -20.516 -15.148 1 58.66 85 VAL B CA 1
ATOM 2076 C C . VAL B 1 85 ? 2.633 -19.812 -14.844 1 58.66 85 VAL B C 1
ATOM 2078 O O . VAL B 1 85 ? 1.811 -19.609 -15.734 1 58.66 85 VAL B O 1
ATOM 2081 N N . SER B 1 86 ? 2.479 -19.562 -13.57 1 67.38 86 SER B N 1
ATOM 2082 C CA . SER B 1 86 ? 1.33 -18.875 -12.992 1 67.38 86 SER B CA 1
ATOM 2083 C C . SER B 1 86 ? 1.19 -17.469 -13.57 1 67.38 86 SER B C 1
ATOM 2085 O O . SER B 1 86 ? 2.145 -16.688 -13.555 1 67.38 86 SER B O 1
ATOM 2087 N N . ASN B 1 87 ? 0.189 -17.297 -14.352 1 78.19 87 ASN B N 1
ATOM 2088 C CA . ASN B 1 87 ? -0.185 -15.969 -14.828 1 78.19 87 ASN B CA 1
ATOM 2089 C C . ASN B 1 87 ? -0.192 -14.945 -13.695 1 78.19 87 ASN B C 1
ATOM 2091 O O . ASN B 1 87 ? 0.126 -13.773 -13.906 1 78.19 87 ASN B O 1
ATOM 2095 N N . ALA B 1 88 ? -0.293 -15.477 -12.523 1 79.31 88 ALA B N 1
ATOM 2096 C CA . ALA B 1 88 ? -0.386 -14.609 -11.359 1 79.31 88 ALA B CA 1
ATOM 2097 C C . ALA B 1 88 ? 0.953 -13.938 -11.062 1 79.31 88 ALA B C 1
ATOM 2099 O O . ALA B 1 88 ? 1.005 -12.734 -10.789 1 79.31 88 ALA B O 1
ATOM 2100 N N . LEU B 1 89 ? 2.008 -14.656 -11.195 1 83.69 89 LEU B N 1
ATOM 2101 C CA . LEU B 1 89 ? 3.32 -14.102 -10.883 1 83.69 89 LEU B CA 1
ATOM 2102 C C . LEU B 1 89 ? 3.781 -13.148 -11.984 1 83.69 89 LEU B C 1
ATOM 2104 O O . LEU B 1 89 ? 4.453 -12.148 -11.703 1 83.69 89 LEU B O 1
ATOM 2108 N N . CYS B 1 90 ? 3.375 -13.469 -13.18 1 85.81 90 CYS B N 1
ATOM 2109 C CA . CYS B 1 90 ? 3.674 -12.57 -14.289 1 85.81 90 CYS B CA 1
ATOM 2110 C C . CYS B 1 90 ? 2.973 -11.227 -14.102 1 85.81 90 CYS B C 1
ATOM 2112 O O . CYS B 1 90 ? 3.605 -10.172 -14.203 1 85.81 90 CYS B O 1
ATOM 2114 N N . ILE B 1 91 ? 1.761 -11.219 -13.734 1 82.81 91 ILE B N 1
ATOM 2115 C CA . ILE B 1 91 ? 0.979 -10.008 -13.508 1 82.81 91 ILE B CA 1
ATOM 2116 C C . ILE B 1 91 ? 1.544 -9.242 -12.312 1 82.81 91 ILE B C 1
ATOM 2118 O O . ILE B 1 91 ? 1.656 -8.016 -12.352 1 82.81 91 ILE B O 1
ATOM 2122 N N . ALA B 1 92 ? 1.877 -9.984 -11.289 1 85.31 92 ALA B N 1
ATOM 2123 C CA . ALA B 1 92 ? 2.445 -9.367 -10.094 1 85.31 92 ALA B CA 1
ATOM 2124 C C . ALA B 1 92 ? 3.738 -8.625 -10.422 1 85.31 92 ALA B C 1
ATOM 2126 O O . ALA B 1 92 ? 3.99 -7.535 -9.898 1 85.31 92 ALA B O 1
ATOM 2127 N N . SER B 1 93 ? 4.508 -9.195 -11.258 1 89.94 93 SER B N 1
ATOM 2128 C CA . SER B 1 93 ? 5.785 -8.578 -11.609 1 89.94 93 SER B CA 1
ATOM 2129 C C . SER B 1 93 ? 5.574 -7.301 -12.422 1 89.94 93 SER B C 1
ATOM 2131 O O . SER B 1 93 ? 6.176 -6.266 -12.117 1 89.94 93 SER B O 1
ATOM 2133 N N . TYR B 1 94 ? 4.715 -7.363 -13.391 1 89.75 94 TYR B N 1
ATOM 2134 C CA . TYR B 1 94 ? 4.414 -6.172 -14.172 1 89.75 94 TYR B CA 1
ATOM 2135 C C . TYR B 1 94 ? 3.812 -5.082 -13.289 1 89.75 94 TYR B C 1
ATOM 2137 O O . TYR B 1 94 ? 4.199 -3.912 -13.391 1 89.75 94 TYR B O 1
ATOM 2145 N N . TRP B 1 95 ? 2.938 -5.398 -12.477 1 89 95 TRP B N 1
ATOM 2146 C CA . TRP B 1 95 ? 2.271 -4.445 -11.594 1 89 95 TRP B CA 1
ATOM 2147 C C . TRP B 1 95 ? 3.266 -3.812 -10.625 1 89 95 TRP B C 1
ATOM 2149 O O . TRP B 1 95 ? 3.205 -2.609 -10.367 1 89 95 TRP B O 1
ATOM 2159 N N . SER B 1 96 ? 4.062 -4.664 -10.102 1 92.31 96 SER B N 1
ATOM 2160 C CA . SER B 1 96 ? 5.055 -4.125 -9.172 1 92.31 96 SER B CA 1
ATOM 2161 C C . SER B 1 96 ? 5.977 -3.127 -9.867 1 92.31 96 SER B C 1
ATOM 2163 O O . SER B 1 96 ? 6.336 -2.1 -9.289 1 92.31 96 SER B O 1
ATOM 2165 N N . ALA B 1 97 ? 6.316 -3.469 -11.102 1 94 97 ALA B N 1
ATOM 2166 C CA . ALA B 1 97 ? 7.145 -2.537 -11.859 1 94 97 ALA B CA 1
ATOM 2167 C C . ALA B 1 97 ? 6.449 -1.189 -12.023 1 94 97 ALA B C 1
ATOM 2169 O O . ALA B 1 97 ? 7.027 -0.144 -11.719 1 94 97 ALA B O 1
ATOM 2170 N N . PHE B 1 98 ? 5.266 -1.211 -12.383 1 92.81 98 PHE B N 1
ATOM 2171 C CA . PHE B 1 98 ? 4.484 0 -12.602 1 92.81 98 PHE B CA 1
ATOM 2172 C C . PHE B 1 98 ? 4.289 0.764 -11.297 1 92.81 98 PHE B C 1
ATOM 2174 O O . PHE B 1 98 ? 4.438 1.987 -11.266 1 92.81 98 PHE B O 1
ATOM 2181 N N . LEU B 1 99 ? 3.982 0.101 -10.297 1 93.75 99 LEU B N 1
ATOM 2182 C CA . LEU B 1 99 ? 3.736 0.708 -8.992 1 93.75 99 LEU B CA 1
ATOM 2183 C C . LEU B 1 99 ? 4.98 1.432 -8.492 1 93.75 99 LEU B C 1
ATOM 2185 O O . LEU B 1 99 ? 4.895 2.564 -8.008 1 93.75 99 LEU B O 1
ATOM 2189 N N . HIS B 1 100 ? 6.086 0.815 -8.602 1 97 100 HIS B N 1
ATOM 2190 C CA . HIS B 1 100 ? 7.309 1.425 -8.094 1 97 100 HIS B CA 1
ATOM 2191 C C . HIS B 1 100 ? 7.691 2.654 -8.914 1 97 100 HIS B C 1
ATOM 2193 O O . HIS B 1 100 ? 8.133 3.66 -8.359 1 97 100 HIS B O 1
ATOM 2199 N N . LEU B 1 101 ? 7.488 2.533 -10.172 1 96.44 101 LEU B N 1
ATOM 2200 C CA . LEU B 1 101 ? 7.793 3.688 -11.008 1 96.44 101 LEU B CA 1
ATOM 2201 C C . LEU B 1 101 ? 6.875 4.859 -10.68 1 96.44 101 LEU B C 1
ATOM 2203 O O . LEU B 1 101 ? 7.34 5.984 -10.5 1 96.44 101 LEU B O 1
ATOM 2207 N N . THR B 1 102 ? 5.625 4.617 -10.617 1 95.75 102 THR B N 1
ATOM 2208 C CA . THR B 1 102 ? 4.652 5.652 -10.281 1 95.75 102 THR B CA 1
ATOM 2209 C C . THR B 1 102 ? 4.93 6.227 -8.898 1 95.75 102 THR B C 1
ATOM 2211 O O . THR B 1 102 ? 4.867 7.441 -8.695 1 95.75 102 THR B O 1
ATOM 2214 N N . PHE B 1 103 ? 5.262 5.344 -8 1 97.5 103 PHE B N 1
ATOM 2215 C CA . PHE B 1 103 ? 5.543 5.777 -6.641 1 97.5 103 PHE B CA 1
ATOM 2216 C C . PHE B 1 103 ? 6.793 6.648 -6.594 1 97.5 103 PHE B C 1
ATOM 2218 O O . PHE B 1 103 ? 6.844 7.629 -5.848 1 97.5 103 PHE B O 1
ATOM 2225 N N . ALA B 1 104 ? 7.742 6.305 -7.41 1 97.88 104 ALA B N 1
ATOM 2226 C CA . ALA B 1 104 ? 8.969 7.098 -7.465 1 97.88 104 ALA B CA 1
ATOM 2227 C C . ALA B 1 104 ? 8.688 8.508 -7.977 1 97.88 104 ALA B C 1
ATOM 2229 O O . ALA B 1 104 ? 9.156 9.492 -7.402 1 97.88 104 ALA B O 1
ATOM 2230 N N . ILE B 1 105 ? 7.938 8.578 -8.961 1 96.62 105 ILE B N 1
ATOM 2231 C CA . ILE B 1 105 ? 7.605 9.867 -9.562 1 96.62 105 ILE B CA 1
ATOM 2232 C C . ILE B 1 105 ? 6.762 10.688 -8.586 1 96.62 105 ILE B C 1
ATOM 2234 O O . ILE B 1 105 ? 7.098 11.836 -8.273 1 96.62 105 ILE B O 1
ATOM 2238 N N . LEU B 1 106 ? 5.766 10.133 -8.008 1 95 106 LEU B N 1
ATOM 2239 C CA . LEU B 1 106 ? 4.852 10.82 -7.105 1 95 106 LEU B CA 1
ATOM 2240 C C . LEU B 1 106 ? 5.559 11.211 -5.812 1 95 106 LEU B C 1
ATOM 2242 O O . LEU B 1 106 ? 5.328 12.297 -5.273 1 95 106 LEU B O 1
ATOM 2246 N N . GLY B 1 107 ? 6.328 10.305 -5.387 1 96.19 107 GLY B N 1
ATOM 2247 C CA . GLY B 1 107 ? 7.055 10.602 -4.164 1 96.19 107 GLY B CA 1
ATOM 2248 C C . GLY B 1 107 ? 8 11.781 -4.297 1 96.19 107 GLY B C 1
ATOM 2249 O O . GLY B 1 107 ? 8.086 12.617 -3.4 1 96.19 107 GLY B O 1
ATOM 2250 N N . THR B 1 108 ? 8.664 11.828 -5.441 1 95.88 108 THR B N 1
ATOM 2251 C CA . THR B 1 108 ? 9.562 12.945 -5.695 1 95.88 108 THR B CA 1
ATOM 2252 C C . THR B 1 108 ? 8.789 14.258 -5.777 1 95.88 108 THR B C 1
ATOM 2254 O O . THR B 1 108 ? 9.219 15.273 -5.223 1 95.88 108 THR B O 1
ATOM 2257 N N . PHE B 1 109 ? 7.691 14.172 -6.348 1 94.94 109 PHE B N 1
ATOM 2258 C CA . PHE B 1 109 ? 6.855 15.359 -6.457 1 94.94 109 PHE B CA 1
ATOM 2259 C C . PHE B 1 109 ? 6.371 15.812 -5.082 1 94.94 109 PHE B C 1
ATOM 2261 O O . PHE B 1 109 ? 6.355 17 -4.785 1 94.94 109 PHE B O 1
ATOM 2268 N N . VAL B 1 110 ? 5.965 14.945 -4.25 1 94 110 VAL B N 1
ATOM 2269 C CA . VAL B 1 110 ? 5.438 15.258 -2.928 1 94 110 VAL B CA 1
ATOM 2270 C C . VAL B 1 110 ? 6.535 15.867 -2.062 1 94 110 VAL B C 1
ATOM 2272 O O . VAL B 1 110 ? 6.316 16.875 -1.388 1 94 110 VAL B O 1
ATOM 2275 N N . LEU B 1 111 ? 7.652 15.336 -2.109 1 93.69 111 LEU B N 1
ATOM 2276 C CA . LEU B 1 111 ? 8.727 15.781 -1.233 1 93.69 111 LEU B CA 1
ATOM 2277 C C . LEU B 1 111 ? 9.289 17.125 -1.699 1 93.69 111 LEU B C 1
ATOM 2279 O O . LEU B 1 111 ? 9.758 17.922 -0.884 1 93.69 111 LEU B O 1
ATOM 2283 N N . LYS B 1 112 ? 9.156 17.438 -2.971 1 90.75 112 LYS B N 1
ATOM 2284 C CA . LYS B 1 112 ? 9.781 18.656 -3.49 1 90.75 112 LYS B CA 1
ATOM 2285 C C . LYS B 1 112 ? 8.758 19.766 -3.643 1 90.75 112 LYS B C 1
ATOM 2287 O O . LYS B 1 112 ? 9.078 20.953 -3.451 1 90.75 112 LYS B O 1
ATOM 2292 N N . ARG B 1 113 ? 7.523 19.391 -3.875 1 88.94 113 ARG B N 1
ATOM 2293 C CA . ARG B 1 113 ? 6.594 20.453 -4.262 1 88.94 113 ARG B CA 1
ATOM 2294 C C . ARG B 1 113 ? 5.387 20.484 -3.332 1 88.94 113 ARG B C 1
ATOM 2296 O O . ARG B 1 113 ? 4.777 21.547 -3.137 1 88.94 113 ARG B O 1
ATOM 2303 N N . PHE B 1 114 ? 4.992 19.406 -2.836 1 84.69 114 PHE B N 1
ATOM 2304 C CA . PHE B 1 114 ? 3.764 19.328 -2.055 1 84.69 114 PHE B CA 1
ATOM 2305 C C . PHE B 1 114 ? 4.035 18.734 -0.675 1 84.69 114 PHE B C 1
ATOM 2307 O O . PHE B 1 114 ? 3.387 17.766 -0.267 1 84.69 114 PHE B O 1
ATOM 2314 N N . SER B 1 115 ? 4.781 19.438 0.076 1 87.81 115 SER B N 1
ATOM 2315 C CA . SER B 1 115 ? 5.191 18.891 1.363 1 87.81 115 SER B CA 1
ATOM 2316 C C . SER B 1 115 ? 4.238 19.312 2.475 1 87.81 115 SER B C 1
ATOM 2318 O O . SER B 1 115 ? 4.676 19.797 3.521 1 87.81 115 SER B O 1
ATOM 2320 N N . THR B 1 116 ? 2.916 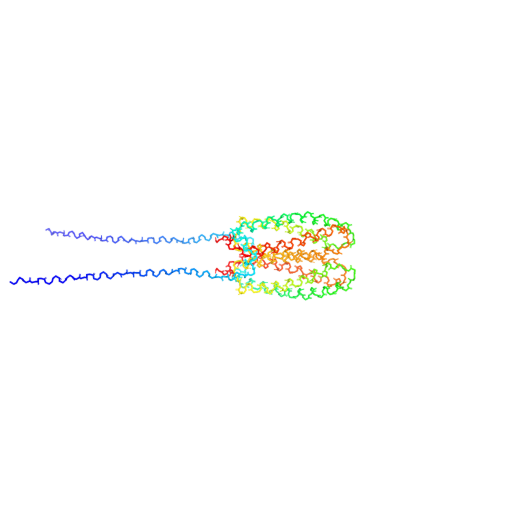19.094 2.27 1 90.81 116 THR B N 1
ATOM 2321 C CA . THR B 1 116 ? 1.938 19.297 3.332 1 90.81 116 THR B CA 1
ATOM 2322 C C . THR B 1 116 ? 1.858 18.078 4.238 1 90.81 116 THR B C 1
ATOM 2324 O O . THR B 1 116 ? 2.303 16.984 3.861 1 90.81 116 THR B O 1
ATOM 2327 N N . ALA B 1 117 ? 1.361 18.359 5.398 1 91.81 117 ALA B N 1
ATOM 2328 C CA . ALA B 1 117 ? 1.245 17.25 6.344 1 91.81 117 ALA B CA 1
ATOM 2329 C C . ALA B 1 117 ? 0.41 16.109 5.762 1 91.81 117 ALA B C 1
ATOM 2331 O O . ALA B 1 117 ? 0.76 14.938 5.906 1 91.81 117 ALA B O 1
ATOM 2332 N N . PHE B 1 118 ? -0.606 16.453 5.117 1 92.44 118 PHE B N 1
ATOM 2333 C CA . PHE B 1 118 ? -1.496 15.469 4.527 1 92.44 118 PHE B CA 1
ATOM 2334 C C . PHE B 1 118 ? -0.795 14.711 3.406 1 92.44 118 PHE B C 1
ATOM 2336 O O . PHE B 1 118 ? -0.828 13.477 3.367 1 92.44 118 PHE B O 1
ATOM 2343 N N . ALA B 1 119 ? -0.166 15.391 2.5 1 94.44 119 ALA B N 1
ATOM 2344 C CA . ALA B 1 119 ? 0.493 14.773 1.354 1 94.44 119 ALA B CA 1
ATOM 2345 C C . ALA B 1 119 ? 1.652 13.883 1.801 1 94.44 119 ALA B C 1
ATOM 2347 O O . ALA B 1 119 ? 1.819 12.773 1.299 1 94.44 119 ALA B O 1
ATOM 2348 N N . VAL B 1 120 ? 2.418 14.359 2.676 1 95 120 VAL B N 1
ATOM 2349 C CA . VAL B 1 120 ? 3.543 13.594 3.201 1 95 120 VAL B CA 1
ATOM 2350 C C . VAL B 1 120 ? 3.027 12.359 3.943 1 95 120 VAL B C 1
ATOM 2352 O O . VAL B 1 120 ? 3.613 11.281 3.848 1 95 120 VAL B O 1
ATOM 2355 N N . GLY B 1 121 ? 1.979 12.539 4.648 1 95.31 121 GLY B N 1
ATOM 2356 C CA . GLY B 1 121 ? 1.356 11.383 5.27 1 95.31 121 GLY B CA 1
ATOM 2357 C C . GLY B 1 121 ? 0.894 10.344 4.266 1 95.31 121 GLY B C 1
ATOM 2358 O O . GLY B 1 121 ? 1.136 9.148 4.449 1 95.31 121 GLY B O 1
ATOM 2359 N N . CYS B 1 122 ? 0.228 10.766 3.277 1 95.81 122 CYS B N 1
ATOM 2360 C CA . CYS B 1 122 ? -0.222 9.867 2.215 1 95.81 122 CYS B CA 1
ATOM 2361 C C . CYS B 1 122 ? 0.951 9.109 1.61 1 95.81 122 CYS B C 1
ATOM 2363 O O . CYS B 1 122 ? 0.873 7.895 1.413 1 95.81 122 CYS B O 1
ATOM 2365 N N . PHE B 1 123 ? 1.951 9.883 1.38 1 97.38 123 PHE B N 1
ATOM 2366 C CA . PHE B 1 123 ? 3.164 9.305 0.813 1 97.38 123 PHE B CA 1
ATOM 2367 C C . PHE B 1 123 ? 3.764 8.266 1.759 1 97.38 123 PHE B C 1
ATOM 2369 O O . PHE B 1 123 ? 4.152 7.18 1.33 1 97.38 123 PHE B O 1
ATOM 2376 N N . LEU B 1 124 ? 3.809 8.531 2.969 1 96.94 124 LEU B N 1
ATOM 2377 C CA . LEU B 1 124 ? 4.367 7.629 3.967 1 96.94 124 LEU B CA 1
ATOM 2378 C C . LEU B 1 124 ? 3.531 6.359 4.082 1 96.94 124 LEU B C 1
ATOM 2380 O O . LEU B 1 124 ? 4.074 5.254 4.137 1 96.94 124 LEU B O 1
ATOM 2384 N N . GLY B 1 125 ? 2.264 6.531 4.191 1 96.75 125 GLY B N 1
ATOM 2385 C CA . GLY B 1 125 ? 1.399 5.359 4.238 1 96.75 125 GLY B CA 1
ATOM 2386 C C . GLY B 1 125 ? 1.577 4.438 3.051 1 96.75 125 GLY B C 1
ATOM 2387 O O . GLY B 1 125 ? 1.667 3.217 3.213 1 96.75 125 GLY B O 1
ATOM 2388 N N . ALA B 1 126 ? 1.604 5.008 1.905 1 97.19 126 ALA B N 1
ATOM 2389 C CA . ALA B 1 126 ? 1.838 4.227 0.693 1 97.19 126 ALA B CA 1
ATOM 2390 C C . ALA B 1 126 ? 3.188 3.518 0.749 1 97.19 126 ALA B C 1
ATOM 2392 O O . ALA B 1 126 ? 3.291 2.34 0.396 1 97.19 126 ALA B O 1
ATOM 2393 N N . ALA B 1 127 ? 4.184 4.246 1.199 1 97.62 127 ALA B N 1
ATOM 2394 C CA . ALA B 1 127 ? 5.531 3.689 1.271 1 97.62 127 ALA B CA 1
ATOM 2395 C C . ALA B 1 127 ? 5.578 2.473 2.191 1 97.62 127 ALA B C 1
ATOM 2397 O O . ALA B 1 127 ? 6.23 1.476 1.882 1 97.62 127 ALA B O 1
ATOM 2398 N N . VAL B 1 128 ? 4.883 2.51 3.254 1 96.06 128 VAL B N 1
ATOM 2399 C CA . VAL B 1 128 ? 4.879 1.415 4.219 1 96.06 128 VAL B CA 1
ATOM 2400 C C . VAL B 1 128 ? 4.23 0.18 3.596 1 96.06 128 VAL B C 1
ATOM 2402 O O . VAL B 1 128 ? 4.762 -0.928 3.701 1 96.06 128 VAL B O 1
ATOM 2405 N N . VAL B 1 129 ? 3.133 0.386 2.977 1 95.56 129 VAL B N 1
ATOM 2406 C CA . VAL B 1 129 ? 2.438 -0.749 2.377 1 95.56 129 VAL B CA 1
ATOM 2407 C C . VAL B 1 129 ? 3.268 -1.315 1.228 1 95.56 129 VAL B C 1
ATOM 2409 O O . VAL B 1 129 ? 3.389 -2.535 1.084 1 95.56 129 VAL B O 1
ATOM 2412 N N . ILE B 1 130 ? 3.844 -0.464 0.399 1 96.12 130 ILE B N 1
ATOM 2413 C CA . ILE B 1 130 ? 4.66 -0.914 -0.724 1 96.12 130 ILE B CA 1
ATOM 2414 C C . ILE B 1 130 ? 5.871 -1.684 -0.205 1 96.12 130 ILE B C 1
ATOM 2416 O O . ILE B 1 130 ? 6.305 -2.664 -0.819 1 96.12 130 ILE B O 1
ATOM 2420 N N . SER B 1 131 ? 6.441 -1.218 0.891 1 96.06 131 SER B N 1
ATOM 2421 C CA . SER B 1 131 ? 7.547 -1.949 1.501 1 96.06 131 SER B CA 1
ATOM 2422 C C . SER B 1 131 ? 7.141 -3.377 1.851 1 96.06 131 SER B C 1
ATOM 2424 O O . SER B 1 131 ? 7.871 -4.324 1.557 1 96.06 131 SER B O 1
ATOM 2426 N N . GLN B 1 132 ? 6 -3.547 2.434 1 92.06 132 GLN B N 1
ATOM 2427 C CA . GLN B 1 132 ? 5.508 -4.875 2.781 1 92.06 132 GLN B CA 1
ATOM 2428 C C . GLN B 1 132 ? 5.25 -5.711 1.529 1 92.06 132 GLN B C 1
ATOM 2430 O O . GLN B 1 132 ? 5.5 -6.918 1.52 1 92.06 132 GLN B O 1
ATOM 2435 N N . GLN B 1 133 ? 4.742 -5.059 0.566 1 90.81 133 GLN B N 1
ATOM 2436 C CA . GLN B 1 133 ? 4.523 -5.754 -0.697 1 90.81 133 GLN B CA 1
ATOM 2437 C C . GLN B 1 133 ? 5.832 -6.305 -1.255 1 90.81 133 GLN B C 1
ATOM 2439 O O . GLN B 1 133 ? 5.859 -7.398 -1.824 1 90.81 133 GLN B O 1
ATOM 2444 N N . ASN B 1 134 ? 6.859 -5.59 -1.119 1 94.06 134 ASN B N 1
ATOM 2445 C CA . ASN B 1 134 ? 8.156 -6.066 -1.58 1 94.06 134 ASN B CA 1
ATOM 2446 C C . ASN B 1 134 ? 8.617 -7.297 -0.803 1 94.06 134 ASN B C 1
ATOM 2448 O O . ASN B 1 134 ? 9.25 -8.195 -1.364 1 94.06 134 ASN B O 1
ATOM 2452 N N . LEU B 1 135 ? 8.344 -7.324 0.436 1 90.12 135 LEU B N 1
ATOM 2453 C CA . LEU B 1 135 ? 8.664 -8.5 1.233 1 90.12 135 LEU B CA 1
ATOM 2454 C C . LEU B 1 135 ? 7.918 -9.727 0.719 1 90.12 135 LEU B C 1
ATOM 2456 O O . LEU B 1 135 ? 8.484 -10.82 0.643 1 90.12 135 LEU B O 1
ATOM 2460 N N . PHE B 1 136 ? 6.73 -9.508 0.346 1 86.06 136 PHE B N 1
ATOM 2461 C CA . PHE B 1 136 ? 5.926 -10.594 -0.201 1 86.06 136 PHE B CA 1
ATOM 2462 C C . PHE B 1 136 ? 6.484 -11.062 -1.541 1 86.06 136 PHE B C 1
ATOM 2464 O O . PHE B 1 136 ? 6.527 -12.258 -1.819 1 86.06 136 PHE B O 1
ATOM 2471 N N . MET B 1 137 ? 6.84 -10.164 -2.34 1 89 137 MET B N 1
ATOM 2472 C CA . MET B 1 137 ? 7.422 -10.531 -3.629 1 89 137 MET B CA 1
ATOM 2473 C C . MET B 1 137 ? 8.711 -11.328 -3.439 1 89 137 MET B C 1
ATOM 2475 O O . MET B 1 137 ? 8.969 -12.273 -4.176 1 89 137 MET B O 1
ATOM 2479 N N . PHE B 1 138 ? 9.453 -10.922 -2.48 1 92.12 138 PHE B N 1
ATOM 2480 C CA . PHE B 1 138 ? 10.672 -11.664 -2.162 1 92.12 138 PHE B CA 1
ATOM 2481 C C . PHE B 1 138 ? 10.344 -13.109 -1.798 1 92.12 138 PHE B C 1
ATOM 2483 O O . PHE B 1 138 ? 10.93 -14.039 -2.355 1 92.12 138 PHE B O 1
ATOM 2490 N N . ALA B 1 139 ? 9.398 -13.312 -0.964 1 87 139 ALA B N 1
ATOM 2491 C CA . ALA B 1 139 ? 9.023 -14.648 -0.505 1 87 139 ALA B CA 1
ATOM 2492 C C . ALA B 1 139 ? 8.453 -15.477 -1.648 1 87 139 ALA B C 1
ATOM 2494 O O . ALA B 1 139 ? 8.664 -16.688 -1.705 1 87 139 ALA B O 1
ATOM 2495 N N . ALA B 1 140 ? 7.781 -14.883 -2.564 1 84.25 140 ALA B N 1
ATOM 2496 C CA . ALA B 1 140 ? 7.125 -15.586 -3.664 1 84.25 140 ALA B CA 1
ATOM 2497 C C . ALA B 1 140 ? 8.133 -16.016 -4.723 1 84.25 140 ALA B C 1
ATOM 2499 O O . ALA B 1 140 ? 8 -17.094 -5.32 1 84.25 140 ALA B O 1
ATOM 2500 N N . PHE B 1 141 ? 9.195 -15.227 -4.852 1 88.12 141 PHE B N 1
ATOM 2501 C CA . PHE B 1 141 ? 10.055 -15.461 -6.008 1 88.12 141 PHE B CA 1
ATOM 2502 C C . PHE B 1 141 ? 11.344 -16.172 -5.594 1 88.12 141 PHE B C 1
ATOM 2504 O O . PHE B 1 141 ? 12.031 -16.75 -6.43 1 88.12 141 PHE B O 1
ATOM 2511 N N . ILE B 1 142 ? 11.68 -16.141 -4.375 1 88.62 142 ILE B N 1
ATOM 2512 C CA . ILE B 1 142 ? 12.984 -16.625 -3.943 1 88.62 142 ILE B CA 1
ATOM 2513 C C . ILE B 1 142 ? 13.094 -18.125 -4.219 1 88.62 142 ILE B C 1
ATOM 2515 O O . ILE B 1 142 ? 14.156 -18.609 -4.602 1 88.62 142 ILE B O 1
ATOM 2519 N N . LYS B 1 143 ? 12.031 -18.906 -4.23 1 82.56 143 LYS B N 1
ATOM 2520 C CA . LYS B 1 143 ? 12.094 -20.344 -4.438 1 82.56 143 LYS B CA 1
ATOM 2521 C C . LYS B 1 143 ? 11.336 -20.75 -5.703 1 82.56 143 LYS B C 1
ATOM 2523 O O . LYS B 1 143 ? 11.07 -21.938 -5.918 1 82.56 143 LYS B O 1
ATOM 2528 N N . TYR B 1 144 ? 11.062 -19.797 -6.418 1 82.19 144 TYR B N 1
ATOM 2529 C CA . TYR B 1 144 ? 10.32 -20.109 -7.633 1 82.19 144 TYR B CA 1
ATOM 2530 C C . TYR B 1 144 ? 11.219 -20.766 -8.672 1 82.19 144 TYR B C 1
ATOM 2532 O O . TYR B 1 144 ? 12.297 -20.266 -8.977 1 82.19 144 TYR B O 1
ATOM 2540 N N . GLN B 1 145 ? 10.797 -21.875 -9.195 1 80.12 145 GLN B N 1
ATOM 2541 C CA . GLN B 1 145 ? 11.688 -22.703 -9.992 1 80.12 145 GLN B CA 1
ATOM 2542 C C . GLN B 1 145 ? 11.32 -22.641 -11.469 1 80.12 145 GLN B C 1
ATOM 2544 O O . GLN B 1 145 ? 11.969 -23.281 -12.305 1 80.12 145 GLN B O 1
ATOM 2549 N N . HIS B 1 146 ? 10.391 -21.859 -11.836 1 77.94 146 HIS B N 1
ATOM 2550 C CA . HIS B 1 146 ? 10.008 -21.781 -13.242 1 77.94 146 HIS B CA 1
ATOM 2551 C C . HIS B 1 146 ? 10.555 -20.516 -13.891 1 77.94 146 HIS B C 1
ATOM 2553 O O . HIS B 1 146 ? 10.789 -19.516 -13.211 1 77.94 146 HIS B O 1
ATOM 2559 N N . GLY B 1 147 ? 10.805 -20.594 -15.133 1 79.81 147 GLY B N 1
ATOM 2560 C CA . GLY B 1 147 ? 11.484 -19.5 -15.82 1 79.81 147 GLY B CA 1
ATOM 2561 C C . GLY B 1 147 ? 12.984 -19.5 -15.594 1 79.81 147 GLY B C 1
ATOM 2562 O O . GLY B 1 147 ? 13.617 -20.562 -15.594 1 79.81 147 GLY B O 1
ATOM 2563 N N . SER B 1 148 ? 13.523 -18.312 -15.555 1 86.81 148 SER B N 1
ATOM 2564 C CA . SER B 1 148 ? 14.945 -18.188 -15.242 1 86.81 148 SER B CA 1
ATOM 2565 C C . SER B 1 148 ? 15.18 -18.156 -13.734 1 86.81 148 SER B C 1
ATOM 2567 O O . SER B 1 148 ? 14.859 -17.172 -13.078 1 86.81 148 SER B O 1
ATOM 2569 N N . VAL B 1 149 ? 15.742 -19.25 -13.242 1 87.38 149 VAL B N 1
ATOM 2570 C CA . VAL B 1 149 ? 15.992 -19.344 -11.805 1 87.38 149 VAL B CA 1
ATOM 2571 C C . VAL B 1 149 ? 16.891 -18.203 -11.359 1 87.38 149 VAL B C 1
ATO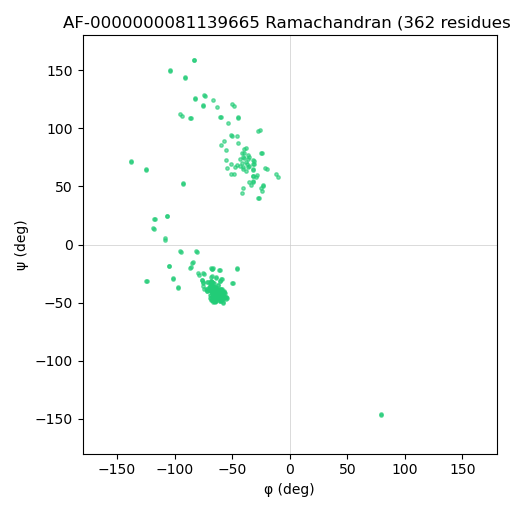M 2573 O O . VAL B 1 149 ? 16.656 -17.578 -10.32 1 87.38 149 VAL B O 1
ATOM 2576 N N . PHE B 1 150 ? 17.859 -17.953 -12.211 1 89.75 150 PHE B N 1
ATOM 2577 C CA . PHE B 1 150 ? 18.766 -16.859 -11.898 1 89.75 150 PHE B CA 1
ATOM 2578 C C . PHE B 1 150 ? 18.031 -15.523 -11.891 1 89.75 150 PHE B C 1
ATOM 2580 O O . PHE B 1 150 ? 18.203 -14.711 -10.984 1 89.75 150 PHE B O 1
ATOM 2587 N N . GLY B 1 151 ? 17.188 -15.297 -12.812 1 90.25 151 GLY B N 1
ATOM 2588 C CA . GLY B 1 151 ? 16.375 -14.086 -12.867 1 90.25 151 GLY B CA 1
ATOM 2589 C C . GLY B 1 151 ? 15.438 -13.945 -11.68 1 90.25 151 GLY B C 1
ATOM 2590 O O . GLY B 1 151 ? 15.273 -12.844 -11.148 1 90.25 151 GLY B O 1
ATOM 2591 N N . ASN B 1 152 ? 14.961 -15.039 -11.234 1 91.19 152 ASN B N 1
ATOM 2592 C CA . ASN B 1 152 ? 14.07 -15.039 -10.078 1 91.19 152 ASN B CA 1
ATOM 2593 C C . ASN B 1 152 ? 14.797 -14.586 -8.812 1 91.19 152 ASN B C 1
ATOM 2595 O O . ASN B 1 152 ? 14.266 -13.797 -8.039 1 91.19 152 ASN B O 1
ATOM 2599 N N . VAL B 1 153 ? 15.969 -15.109 -8.664 1 93.06 153 VAL B N 1
ATOM 2600 C CA . VAL B 1 153 ? 16.734 -14.797 -7.461 1 93.06 153 VAL B CA 1
ATOM 2601 C C . VAL B 1 153 ? 17.141 -13.328 -7.465 1 93.06 153 VAL B C 1
ATOM 2603 O O . VAL B 1 153 ? 17.031 -12.648 -6.438 1 93.06 153 VAL B O 1
ATOM 2606 N N . ILE B 1 154 ? 17.531 -12.805 -8.609 1 94.38 154 ILE B N 1
ATOM 2607 C CA . ILE B 1 154 ? 17.891 -11.391 -8.727 1 94.38 154 ILE B CA 1
ATOM 2608 C C . ILE B 1 154 ? 16.672 -10.523 -8.406 1 94.38 154 ILE B C 1
ATOM 2610 O O . ILE B 1 154 ? 16.781 -9.539 -7.668 1 94.38 154 ILE B O 1
ATOM 2614 N N . PHE B 1 155 ? 15.594 -10.883 -8.969 1 95.44 155 PHE B N 1
ATOM 2615 C CA . PHE B 1 155 ? 14.352 -10.156 -8.734 1 95.44 155 PHE B CA 1
ATOM 2616 C C . PHE B 1 155 ? 13.977 -10.195 -7.258 1 95.44 155 PHE B C 1
ATOM 2618 O O . PHE B 1 155 ? 13.625 -9.164 -6.672 1 95.44 155 PHE B O 1
ATOM 2625 N N . ALA B 1 156 ? 14.117 -11.32 -6.676 1 94.56 156 ALA B N 1
ATOM 2626 C CA . ALA B 1 156 ? 13.781 -11.484 -5.266 1 94.56 156 ALA B CA 1
ATOM 2627 C C . ALA B 1 156 ? 14.719 -10.68 -4.379 1 94.56 156 ALA B C 1
ATOM 2629 O O . ALA B 1 156 ? 14.281 -10 -3.445 1 94.56 156 ALA B O 1
ATOM 2630 N N . ASP B 1 157 ? 15.938 -10.711 -4.664 1 96.06 157 ASP B N 1
ATOM 2631 C CA . ASP B 1 157 ? 16.922 -9.984 -3.863 1 96.06 157 ASP B CA 1
ATOM 2632 C C . ASP B 1 157 ? 16.703 -8.477 -3.939 1 96.06 157 ASP B C 1
ATOM 2634 O O . ASP B 1 157 ? 16.812 -7.777 -2.932 1 96.06 157 ASP B O 1
ATOM 2638 N N . LEU B 1 158 ? 16.391 -8.023 -5.09 1 97.5 158 LEU B N 1
ATOM 2639 C CA . LEU B 1 158 ? 16.109 -6.602 -5.258 1 97.5 158 LEU B CA 1
ATOM 2640 C C . LEU B 1 158 ? 14.844 -6.199 -4.512 1 97.5 158 LEU B C 1
ATOM 2642 O O . LEU B 1 158 ? 14.781 -5.113 -3.936 1 97.5 158 LEU B O 1
ATOM 2646 N N . ALA B 1 159 ? 13.898 -7.027 -4.582 1 96.94 159 ALA B N 1
ATOM 2647 C CA . ALA B 1 159 ? 12.672 -6.773 -3.828 1 96.94 159 ALA B CA 1
ATOM 2648 C C . ALA B 1 159 ? 12.953 -6.699 -2.33 1 96.94 159 ALA B C 1
ATOM 2650 O O . ALA B 1 159 ? 12.414 -5.84 -1.631 1 96.94 159 ALA B O 1
ATOM 2651 N N . PHE B 1 160 ? 13.781 -7.543 -1.872 1 96.88 160 PHE B N 1
ATOM 2652 C CA . PHE B 1 160 ? 14.133 -7.543 -0.457 1 96.88 160 PHE B CA 1
ATOM 2653 C C . PHE B 1 160 ? 14.906 -6.285 -0.088 1 96.88 160 PHE B C 1
ATOM 2655 O O . PHE B 1 160 ? 14.664 -5.688 0.962 1 96.88 160 PHE B O 1
ATOM 2662 N N . ALA B 1 161 ? 15.805 -5.973 -0.972 1 97.69 161 ALA B N 1
ATOM 2663 C CA . ALA B 1 161 ? 16.562 -4.738 -0.752 1 97.69 161 ALA B CA 1
ATOM 2664 C C . ALA B 1 161 ? 15.625 -3.533 -0.679 1 97.69 161 ALA B C 1
ATOM 2666 O O . ALA B 1 161 ? 15.781 -2.67 0.188 1 97.69 161 ALA B O 1
ATOM 2667 N N . LEU B 1 162 ? 14.688 -3.518 -1.538 1 98.25 162 LEU B N 1
ATOM 2668 C CA . LEU B 1 162 ? 13.742 -2.408 -1.562 1 98.25 162 LEU B CA 1
ATOM 2669 C C . LEU B 1 162 ? 12.852 -2.424 -0.321 1 98.25 162 LEU B C 1
ATOM 2671 O O . LEU B 1 162 ? 12.445 -1.369 0.169 1 98.25 162 LEU B O 1
ATOM 2675 N N . PHE B 1 163 ? 12.562 -3.553 0.209 1 97.44 163 PHE B N 1
ATOM 2676 C CA . PHE B 1 163 ? 11.859 -3.645 1.482 1 97.44 163 PHE B CA 1
ATOM 2677 C C . PHE B 1 163 ? 12.633 -2.924 2.582 1 97.44 163 PHE B C 1
ATOM 2679 O O . PHE B 1 163 ? 12.07 -2.09 3.295 1 97.44 163 PHE B O 1
ATOM 2686 N N . GLY B 1 164 ? 13.805 -3.277 2.609 1 97.38 164 GLY B N 1
ATOM 2687 C CA . GLY B 1 164 ? 14.641 -2.65 3.615 1 97.38 164 GLY B CA 1
ATOM 2688 C C . GLY B 1 164 ? 14.781 -1.152 3.428 1 97.38 164 GLY B C 1
ATOM 2689 O O . GLY B 1 164 ? 14.664 -0.387 4.387 1 97.38 164 GLY B O 1
ATOM 2690 N N . LEU B 1 165 ? 15 -0.75 2.225 1 98 165 LEU B N 1
ATOM 2691 C CA . LEU B 1 165 ? 15.219 0.661 1.92 1 98 165 LEU B CA 1
ATOM 2692 C C . LEU B 1 165 ? 13.953 1.471 2.178 1 98 165 LEU B C 1
ATOM 2694 O O . LEU B 1 165 ? 14.008 2.549 2.775 1 98 165 LEU B O 1
ATOM 2698 N N . LEU B 1 166 ? 12.844 0.955 1.735 1 98.31 166 LEU B N 1
ATOM 2699 C CA . LEU B 1 166 ? 11.586 1.667 1.925 1 98.31 166 LEU B CA 1
ATOM 2700 C C . LEU B 1 166 ? 11.195 1.709 3.4 1 98.31 166 LEU B C 1
ATOM 2702 O O . LEU B 1 166 ? 10.633 2.699 3.871 1 98.31 166 LEU B O 1
ATOM 2706 N N . THR B 1 167 ? 11.5 0.648 4.117 1 97.25 167 THR B N 1
ATOM 2707 C CA . THR B 1 167 ? 11.258 0.652 5.555 1 97.25 167 THR B CA 1
ATOM 2708 C C . THR B 1 167 ? 12.133 1.694 6.246 1 97.25 167 THR B C 1
ATOM 2710 O O . THR B 1 167 ? 11.641 2.484 7.055 1 97.25 167 THR B O 1
ATOM 2713 N N . PHE B 1 168 ? 13.336 1.67 5.883 1 96.12 168 PHE B N 1
ATOM 2714 C CA . PHE B 1 168 ? 14.258 2.648 6.441 1 96.12 168 PHE B CA 1
ATOM 2715 C C . PHE B 1 168 ? 13.812 4.066 6.105 1 96.12 168 PHE B C 1
ATOM 2717 O O . PHE B 1 168 ? 13.773 4.938 6.98 1 96.12 168 PHE B O 1
ATOM 2724 N N . PHE B 1 169 ? 13.508 4.336 4.898 1 96.88 169 PHE B N 1
ATOM 2725 C CA . PHE B 1 169 ? 13.039 5.648 4.461 1 96.88 169 PHE B CA 1
ATOM 2726 C C . PHE B 1 169 ? 11.797 6.066 5.234 1 96.88 169 PHE B C 1
ATOM 2728 O O . PHE B 1 169 ? 11.68 7.215 5.656 1 96.88 169 PHE B O 1
ATOM 2735 N N . SER B 1 170 ? 10.883 5.121 5.355 1 96.88 170 SER B N 1
ATOM 2736 C CA . SER B 1 170 ? 9.648 5.43 6.07 1 96.88 170 SER B CA 1
ATOM 2737 C C . SER B 1 170 ? 9.93 5.828 7.516 1 96.88 170 SER B C 1
ATOM 2739 O O . SER B 1 170 ? 9.312 6.754 8.047 1 96.88 170 SER B O 1
ATOM 2741 N N . LEU B 1 171 ? 10.828 5.199 8.102 1 94.94 171 LEU B N 1
ATOM 2742 C CA . LEU B 1 171 ? 11.164 5.504 9.484 1 94.94 171 LEU B CA 1
ATOM 2743 C C . LEU B 1 171 ? 11.805 6.883 9.594 1 94.94 171 LEU B C 1
ATOM 2745 O O . LEU B 1 171 ? 11.438 7.672 10.469 1 94.94 171 LEU B O 1
ATOM 2749 N N . ILE B 1 172 ? 12.766 7.156 8.742 1 93.94 172 ILE B N 1
ATOM 2750 C CA . ILE B 1 172 ? 13.453 8.438 8.82 1 93.94 172 ILE B CA 1
ATOM 2751 C C . ILE B 1 172 ? 12.492 9.562 8.445 1 93.94 172 ILE B C 1
ATOM 2753 O O . ILE B 1 172 ? 12.531 10.641 9.047 1 93.94 172 ILE B O 1
ATOM 2757 N N . LEU B 1 173 ? 11.703 9.359 7.445 1 94.06 173 LEU B N 1
ATOM 2758 C CA . LEU B 1 173 ? 10.719 10.359 7.07 1 94.06 173 LEU B CA 1
ATOM 2759 C C . LEU B 1 173 ? 9.734 10.617 8.211 1 94.06 173 LEU B C 1
ATOM 2761 O O . LEU B 1 173 ? 9.391 11.766 8.492 1 94.06 173 LEU B O 1
ATOM 2765 N N . GLY B 1 174 ? 9.281 9.555 8.852 1 92.31 174 GLY B N 1
ATOM 2766 C CA . GLY B 1 174 ? 8.391 9.703 9.992 1 92.31 174 GLY B CA 1
ATOM 2767 C C . GLY B 1 174 ? 9.016 10.469 11.141 1 92.31 174 GLY B C 1
ATOM 2768 O O . GLY B 1 174 ? 8.352 11.289 11.781 1 92.31 174 GLY B O 1
ATOM 2769 N N . HIS B 1 175 ? 10.203 10.18 11.328 1 90.44 175 HIS B N 1
ATOM 2770 C CA . HIS B 1 175 ? 10.906 10.797 12.445 1 90.44 175 HIS B CA 1
ATOM 2771 C C . HIS B 1 175 ? 11.172 12.273 12.18 1 90.44 175 HIS B C 1
ATOM 2773 O O . HIS B 1 175 ? 11.031 13.109 13.078 1 90.44 175 HIS B O 1
ATOM 2779 N N . PHE B 1 176 ? 11.5 12.648 10.992 1 90.31 176 PHE B N 1
ATOM 2780 C CA . PHE B 1 176 ? 11.891 14.016 10.672 1 90.31 176 PHE B CA 1
ATOM 2781 C C . PHE B 1 176 ? 10.781 14.727 9.898 1 90.31 176 PHE B C 1
ATOM 2783 O O . PHE B 1 176 ? 11.047 15.672 9.164 1 90.31 176 PHE B O 1
ATOM 2790 N N . ARG B 1 177 ? 9.625 14.25 10.086 1 89.19 177 ARG B N 1
ATOM 2791 C CA . ARG B 1 177 ? 8.516 14.797 9.312 1 89.19 177 ARG B CA 1
ATOM 2792 C C . ARG B 1 177 ? 8.328 16.281 9.594 1 89.19 177 ARG B C 1
ATOM 2794 O O . ARG B 1 177 ? 7.934 17.047 8.711 1 89.19 177 ARG B O 1
ATOM 2801 N N . HIS B 1 178 ? 8.625 16.719 10.742 1 89.56 178 HIS B N 1
ATOM 2802 C CA . HIS B 1 178 ? 8.406 18.109 11.133 1 89.56 178 HIS B CA 1
ATOM 2803 C C . HIS B 1 178 ? 9.336 19.047 10.375 1 89.56 178 HIS B C 1
ATOM 2805 O O . HIS B 1 178 ? 9.023 20.234 10.195 1 89.56 178 HIS B O 1
ATOM 2811 N N . TYR B 1 179 ? 10.438 18.453 9.852 1 87.31 179 TYR B N 1
ATOM 2812 C CA . TYR B 1 179 ? 11.375 19.266 9.094 1 87.31 179 TYR B CA 1
ATOM 2813 C C . TYR B 1 179 ? 10.961 19.359 7.633 1 87.31 179 TYR B C 1
ATOM 2815 O O . TYR B 1 179 ? 11.367 20.281 6.922 1 87.31 179 TYR B O 1
ATOM 2823 N N . ILE B 1 180 ? 10.156 18.438 7.207 1 88.5 180 ILE B N 1
ATOM 2824 C CA . ILE B 1 180 ? 9.797 18.344 5.797 1 88.5 180 ILE B CA 1
ATOM 2825 C C . ILE B 1 180 ? 8.461 19.047 5.559 1 88.5 180 ILE B C 1
ATOM 2827 O O . ILE B 1 180 ? 8.281 19.719 4.535 1 88.5 180 ILE B O 1
ATOM 2831 N N . ILE B 1 181 ? 7.613 18.906 6.543 1 88.06 181 ILE B N 1
ATOM 2832 C CA . ILE B 1 181 ? 6.246 19.406 6.402 1 88.06 181 ILE B CA 1
ATOM 2833 C C . ILE B 1 181 ? 6.234 20.922 6.535 1 88.06 181 ILE B C 1
ATOM 2835 O O . ILE B 1 181 ? 6.734 21.469 7.52 1 88.06 181 ILE B O 1
ATOM 2839 N N . VAL B 1 182 ? 5.789 21.484 5.438 1 73.56 182 VAL B N 1
ATOM 2840 C CA . VAL B 1 182 ? 5.609 22.922 5.465 1 73.56 182 VAL B CA 1
ATOM 2841 C C . VAL B 1 182 ? 4.27 23.266 6.113 1 73.56 182 VAL B C 1
ATOM 2843 O O . VAL B 1 182 ? 3.268 22.578 5.883 1 73.56 182 VAL B O 1
ATOM 2846 N N . LYS B 1 183 ? 4.234 24.156 7.223 1 60.97 183 LYS B N 1
ATOM 2847 C CA . LYS B 1 183 ? 3.035 24.641 7.906 1 60.97 183 LYS B CA 1
ATOM 2848 C C . LYS B 1 183 ? 2.121 25.391 6.949 1 60.97 183 LYS B C 1
ATOM 2850 O O . LYS B 1 183 ? 2.592 26.047 6.016 1 60.97 183 LYS B O 1
#

Nearest PDB structures (foldseek):
  8qae-assembly1_A  TM=5.419E-01  e=3.654E+00  synthetic construct
  8vy9-assembly1_R  TM=3.854E-01  e=1.767E+00  Homo sapiens
  8haf-assembly1_R  TM=4.467E-01  e=3.317E+00  Homo sapiens
  8vy9-assembly1_R  TM=3.854E-01  e=9.619E-01  Homo sapiens
  8qae-assembly1_A  TM=5.416E-01  e=3.716E+00  synthetic construct